Protein AF-A0A7E4VXY0-F1 (afdb_monomer)

Mean predicted aligned error: 13.6 Å

InterPro domains:
  IPR036259 MFS transporter superfamily [G3DSA:1.20.1250.20] (1-172)
  IPR036259 MFS transporter superfamily [SSF103473] (11-176)
  IPR051068 Major Facilitator Superfamily Domain-Containing Protein [PTHR23510] (2-185)

Organism: Panagrellus redivivus (NCBI:txid6233)

Radius of gyration: 27.89 Å; Cα contacts (8 Å, |Δi|>4): 132; chains: 1; bounding box: 57×53×88 Å

pLDDT: mean 74.96, std 16.81, range [32.28, 95.0]

Solvent-accessible surface area (backbone atoms only — not comparable to full-atom values): 12297 Å² total; per-residue (Å²): 110,73,63,57,49,54,48,63,74,64,47,46,78,80,75,46,57,53,68,58,49,33,52,51,23,53,50,51,52,46,50,47,52,61,72,64,46,63,51,90,87,53,89,62,64,53,52,72,48,48,76,79,61,48,81,78,71,54,77,85,63,94,72,80,79,56,41,49,57,85,81,33,92,54,48,83,78,38,33,69,69,63,64,69,60,46,53,55,50,46,51,50,39,65,67,44,32,50,54,50,32,57,53,26,51,54,52,47,50,53,45,50,59,48,95,52,83,56,65,63,61,55,45,52,53,50,51,51,54,53,52,48,65,61,49,47,61,56,55,42,51,56,40,29,68,76,59,22,66,66,50,37,53,50,52,53,46,50,54,53,49,53,49,49,49,54,47,60,72,41,54,81,72,69,59,61,59,79,71,77,77,79,67,94,72,78,88,86,78,91,55,78,64,62,61,52,52,54,56,53,51,56,62,65,75,70,116

Structure (mmCIF, N/CA/C/O backbone):
data_AF-A0A7E4VXY0-F1
#
_entry.id   AF-A0A7E4VXY0-F1
#
loop_
_atom_site.group_PDB
_atom_site.id
_atom_site.type_symbol
_atom_site.label_atom_id
_atom_site.label_alt_id
_atom_site.label_comp_id
_atom_site.label_asym_id
_atom_site.label_entity_id
_atom_site.label_seq_id
_atom_site.pdbx_PDB_ins_code
_atom_site.Cartn_x
_atom_site.Cartn_y
_atom_site.Cartn_z
_atom_site.occupancy
_atom_site.B_iso_or_equiv
_atom_site.auth_seq_id
_atom_site.auth_comp_id
_atom_site.auth_asym_id
_atom_site.auth_atom_id
_atom_site.pdbx_PDB_model_num
ATOM 1 N N . MET A 1 1 ? -11.092 17.030 -0.158 1.00 50.38 1 MET A N 1
ATOM 2 C CA . MET A 1 1 ? -12.318 17.797 0.166 1.00 50.38 1 MET A CA 1
ATOM 3 C C . MET A 1 1 ? -13.570 17.251 -0.529 1.00 50.38 1 MET A C 1
ATOM 5 O O . MET A 1 1 ? -14.497 16.904 0.186 1.00 50.38 1 MET A O 1
ATOM 9 N N . ALA A 1 2 ? -13.608 17.063 -1.858 1.00 54.31 2 ALA A N 1
ATOM 10 C CA . ALA A 1 2 ? -14.794 16.526 -2.559 1.00 54.31 2 ALA A CA 1
ATOM 11 C C . ALA A 1 2 ? -15.234 15.115 -2.099 1.00 54.31 2 ALA A C 1
ATOM 13 O O . ALA A 1 2 ? -16.417 14.866 -1.894 1.00 54.31 2 ALA A O 1
ATOM 14 N N . PHE A 1 3 ? -14.289 14.208 -1.829 1.00 61.06 3 PHE A N 1
ATOM 15 C CA . PHE A 1 3 ? -14.611 12.882 -1.279 1.00 61.06 3 PHE A CA 1
ATOM 16 C C . PHE A 1 3 ? -15.140 12.928 0.156 1.00 61.06 3 PHE A C 1
ATOM 18 O O . PHE A 1 3 ? -15.999 12.135 0.516 1.00 61.06 3 PHE A O 1
ATOM 25 N N . TYR A 1 4 ? -14.678 13.893 0.953 1.00 59.44 4 TYR A N 1
ATOM 26 C CA . TYR A 1 4 ? -15.170 14.115 2.314 1.00 59.44 4 TYR A CA 1
ATOM 27 C C . TYR A 1 4 ? -16.649 14.516 2.294 1.00 59.44 4 TYR A C 1
ATOM 29 O O . TYR A 1 4 ? -17.432 14.047 3.110 1.00 59.44 4 TYR A O 1
ATOM 37 N N . ILE A 1 5 ? -17.037 15.320 1.300 1.00 61.03 5 ILE A N 1
ATOM 38 C CA . ILE A 1 5 ? -18.421 15.716 1.044 1.00 61.03 5 ILE A CA 1
ATOM 39 C C . ILE A 1 5 ? -19.245 14.476 0.667 1.00 61.03 5 ILE A C 1
ATOM 41 O O . ILE A 1 5 ? -20.194 14.158 1.371 1.00 61.03 5 ILE A O 1
ATOM 45 N N . VAL A 1 6 ? -18.850 13.687 -0.337 1.00 62.47 6 VAL A N 1
ATOM 46 C CA . VAL A 1 6 ? -19.588 12.456 -0.706 1.00 62.47 6 VAL A CA 1
ATOM 47 C C . VAL A 1 6 ? -19.717 11.486 0.481 1.00 62.47 6 VAL A C 1
ATOM 49 O O . VAL A 1 6 ? -20.794 10.951 0.730 1.00 62.47 6 VAL A O 1
ATOM 52 N N . TYR A 1 7 ? -18.659 11.318 1.274 1.00 60.62 7 TYR A N 1
ATOM 53 C CA . TYR A 1 7 ? -18.650 10.443 2.450 1.00 60.62 7 TYR A CA 1
ATOM 54 C C . TYR A 1 7 ? -19.603 10.919 3.565 1.00 60.62 7 TYR A C 1
ATOM 56 O O . TYR A 1 7 ? -20.325 10.110 4.153 1.00 60.62 7 TYR A O 1
ATOM 64 N N . VAL A 1 8 ? -19.649 12.232 3.824 1.00 61.75 8 VAL A N 1
ATOM 65 C CA . VAL A 1 8 ? -20.557 12.863 4.801 1.00 61.75 8 VAL A CA 1
ATOM 66 C C . VAL A 1 8 ? -22.011 12.829 4.314 1.00 61.75 8 VAL A C 1
ATOM 68 O O . VAL A 1 8 ? -22.910 12.503 5.091 1.00 61.75 8 VAL A O 1
ATOM 71 N N . PHE A 1 9 ? -22.253 13.097 3.028 1.00 58.34 9 PHE A N 1
ATOM 72 C CA . PHE A 1 9 ? -23.598 13.124 2.445 1.00 58.34 9 PHE A CA 1
ATOM 73 C C . PHE A 1 9 ? -24.236 11.727 2.357 1.00 58.34 9 PHE A C 1
ATOM 75 O O . PHE A 1 9 ? -25.435 11.593 2.600 1.00 58.34 9 PHE A O 1
ATOM 82 N N . PHE A 1 10 ? -23.456 10.672 2.096 1.00 59.00 10 PHE A N 1
ATOM 83 C CA . PHE A 1 10 ? -23.984 9.303 1.994 1.00 59.00 10 PHE A CA 1
ATOM 84 C C . PHE A 1 10 ? -24.237 8.602 3.340 1.00 59.00 10 PHE A C 1
ATOM 86 O O . PHE A 1 10 ? -24.711 7.466 3.340 1.00 59.00 10 PHE A O 1
ATOM 93 N N . LYS A 1 11 ? -23.957 9.234 4.495 1.00 54.53 11 LYS A N 1
ATOM 94 C CA . LYS A 1 11 ? -24.073 8.594 5.827 1.00 54.53 11 LYS A CA 1
ATOM 95 C C . LYS A 1 11 ? -23.432 7.195 5.855 1.00 54.53 11 LYS A C 1
ATOM 97 O O . LYS A 1 11 ? -23.987 6.260 6.437 1.00 54.53 11 LYS A O 1
ATOM 102 N N . LEU A 1 12 ? -22.259 7.039 5.232 1.00 59.03 12 LEU A N 1
ATOM 103 C CA . LEU A 1 12 ? -21.618 5.728 5.064 1.00 59.03 12 LEU A CA 1
ATOM 104 C C . LEU A 1 12 ? -21.279 5.067 6.412 1.00 59.03 12 LEU A C 1
ATOM 106 O O . LEU A 1 12 ? -21.345 3.848 6.552 1.00 59.03 12 LEU A O 1
ATOM 110 N N . GLU A 1 13 ? -21.032 5.882 7.439 1.00 55.53 13 GLU A N 1
ATOM 111 C CA . GLU A 1 13 ? -20.819 5.458 8.826 1.00 55.53 13 GLU A CA 1
ATOM 112 C C . GLU A 1 13 ? -22.039 4.759 9.455 1.00 55.53 13 GLU A C 1
ATOM 114 O O . GLU A 1 13 ? -21.881 3.907 10.330 1.00 55.53 13 GLU A O 1
ATOM 119 N N . ARG A 1 14 ? -23.259 5.067 8.992 1.00 54.34 14 ARG A N 1
ATOM 120 C CA . ARG A 1 14 ? -24.487 4.416 9.475 1.00 54.34 14 ARG A CA 1
ATOM 121 C C . ARG A 1 14 ? -24.712 3.048 8.828 1.00 54.34 14 ARG A C 1
ATOM 123 O O . ARG A 1 14 ? -25.381 2.213 9.429 1.00 54.34 14 ARG A O 1
ATOM 130 N N . PHE A 1 15 ? -24.182 2.826 7.625 1.00 55.28 15 PHE A N 1
ATOM 131 C CA . PHE A 1 15 ? -24.430 1.607 6.847 1.00 55.28 15 PHE A CA 1
ATOM 132 C C . PHE A 1 15 ? -23.276 0.598 6.914 1.00 55.28 15 PHE A C 1
ATOM 134 O O . PHE A 1 15 ? -23.520 -0.606 6.858 1.00 55.28 15 PHE A O 1
ATOM 141 N N . ILE A 1 16 ? -22.026 1.053 7.066 1.00 64.69 16 ILE A N 1
ATOM 142 C CA . ILE A 1 16 ? -20.855 0.171 7.021 1.00 64.69 16 ILE A CA 1
ATOM 143 C C . ILE A 1 16 ? -20.222 0.024 8.407 1.00 64.69 16 ILE A C 1
ATOM 145 O O . ILE A 1 16 ? -19.663 0.956 8.982 1.00 64.69 16 ILE A O 1
ATOM 149 N N . SER A 1 17 ? -20.245 -1.205 8.928 1.00 76.69 17 SER A N 1
ATOM 150 C CA . SER A 1 17 ? -19.472 -1.576 10.117 1.00 76.69 17 SER A CA 1
ATOM 151 C C . SER A 1 17 ? -17.982 -1.328 9.869 1.00 76.69 17 SER A C 1
ATOM 153 O O . SER A 1 17 ? -17.438 -1.834 8.889 1.00 76.69 17 SER A O 1
ATOM 155 N N . SER A 1 18 ? -17.295 -0.630 10.783 1.00 77.44 18 SER A N 1
ATOM 156 C CA . SER A 1 18 ? -15.874 -0.248 10.645 1.00 77.44 18 SER A CA 1
ATOM 157 C C . SER A 1 18 ? -14.949 -1.416 10.252 1.00 77.44 18 SER A C 1
ATOM 159 O O . SER A 1 18 ? -13.953 -1.216 9.567 1.00 77.44 18 SER A O 1
ATOM 161 N N . ARG A 1 19 ? -15.300 -2.656 10.629 1.00 81.75 19 ARG A N 1
ATOM 162 C CA . ARG A 1 19 ? -14.564 -3.871 10.239 1.00 81.75 19 ARG A CA 1
ATOM 163 C C . ARG A 1 19 ? -14.709 -4.239 8.763 1.00 81.75 19 ARG A C 1
ATOM 165 O O . ARG A 1 19 ? -13.720 -4.612 8.144 1.00 81.75 19 ARG A O 1
ATOM 172 N N . ILE A 1 20 ? -15.925 -4.147 8.224 1.00 82.00 20 ILE A N 1
ATOM 173 C CA . ILE A 1 20 ? -16.221 -4.450 6.817 1.00 82.00 20 ILE A CA 1
ATOM 174 C C . ILE A 1 20 ? -15.591 -3.376 5.930 1.00 82.00 20 ILE A C 1
ATOM 176 O O . ILE A 1 20 ? -15.000 -3.707 4.909 1.00 82.00 20 ILE A O 1
ATOM 180 N N . ALA A 1 21 ? -15.632 -2.110 6.365 1.00 85.69 21 ALA A N 1
ATOM 181 C CA . ALA A 1 21 ? -14.950 -1.018 5.674 1.00 85.69 21 ALA A CA 1
ATOM 182 C C . ALA A 1 21 ? -13.440 -1.279 5.539 1.00 85.69 21 ALA A C 1
ATOM 184 O O . ALA A 1 21 ? -12.900 -1.148 4.447 1.00 85.69 21 ALA A O 1
ATOM 185 N N . CYS A 1 22 ? -12.774 -1.719 6.616 1.00 87.94 22 CYS A N 1
ATOM 186 C CA . CYS A 1 22 ? -11.349 -2.056 6.573 1.00 87.94 22 CYS A CA 1
ATOM 187 C C . CYS A 1 22 ? -11.056 -3.209 5.597 1.00 87.94 22 CYS A C 1
ATOM 189 O O . CYS A 1 22 ? -10.148 -3.106 4.774 1.00 87.94 22 CYS A O 1
ATOM 191 N N . MET A 1 23 ? -11.861 -4.280 5.625 1.00 88.88 23 MET A N 1
ATOM 192 C CA . MET A 1 23 ? -11.711 -5.397 4.683 1.00 88.88 23 MET A CA 1
ATOM 193 C C . MET A 1 23 ? -11.900 -4.956 3.229 1.00 88.88 23 MET A C 1
ATOM 195 O O . MET A 1 23 ? -11.123 -5.360 2.369 1.00 88.88 23 MET A O 1
ATOM 199 N N . PHE A 1 24 ? -12.893 -4.105 2.958 1.00 88.94 24 PHE A N 1
ATOM 200 C CA . PHE A 1 24 ? -13.119 -3.555 1.625 1.00 88.94 24 PHE A CA 1
ATOM 201 C C . PHE A 1 24 ? -11.944 -2.678 1.169 1.00 88.94 24 PHE A C 1
ATOM 203 O O . PHE A 1 24 ? -11.479 -2.829 0.041 1.00 88.94 24 PHE A O 1
ATOM 210 N N . SER A 1 25 ? -11.402 -1.822 2.044 1.00 89.81 25 SER A N 1
ATOM 211 C CA . SER A 1 25 ? -10.209 -1.024 1.730 1.00 89.81 25 SER A CA 1
ATOM 212 C C . SER A 1 25 ? -8.991 -1.891 1.412 1.00 89.81 25 SER A C 1
ATOM 214 O O . SER A 1 25 ? -8.309 -1.642 0.420 1.00 89.81 25 SER A O 1
ATOM 216 N N . LEU A 1 26 ? -8.719 -2.917 2.226 1.00 91.38 26 LEU A N 1
ATOM 217 C CA . LEU A 1 26 ? -7.599 -3.839 2.006 1.00 91.38 26 LEU A CA 1
ATOM 218 C C . LEU A 1 26 ? -7.771 -4.632 0.704 1.00 91.38 26 LEU A C 1
ATOM 220 O O . LEU A 1 26 ? -6.825 -4.754 -0.068 1.00 91.38 26 LEU A O 1
ATOM 224 N N . ALA A 1 27 ? -8.983 -5.112 0.414 1.00 91.38 27 ALA A N 1
ATOM 225 C CA . ALA A 1 27 ? -9.282 -5.792 -0.844 1.00 91.38 27 ALA A CA 1
ATOM 226 C C . ALA A 1 27 ? -9.101 -4.863 -2.057 1.00 91.38 27 ALA A C 1
ATOM 228 O O . ALA A 1 27 ? -8.521 -5.272 -3.061 1.00 91.38 27 ALA A O 1
ATOM 229 N N . SER A 1 28 ? -9.532 -3.601 -1.952 1.00 89.75 28 SER A N 1
ATOM 230 C CA . SER A 1 28 ? -9.323 -2.594 -2.998 1.00 89.75 28 SER A CA 1
ATOM 231 C C . SER A 1 28 ? -7.838 -2.308 -3.238 1.00 89.75 28 SER A C 1
ATOM 233 O O . SER A 1 28 ? -7.446 -2.108 -4.386 1.00 89.75 28 SER A O 1
ATOM 235 N N . LEU A 1 29 ? -7.007 -2.307 -2.189 1.00 91.19 29 LEU A N 1
ATOM 236 C CA . LEU A 1 29 ? -5.554 -2.152 -2.317 1.00 91.19 29 LEU A CA 1
ATOM 237 C C . LEU A 1 29 ? -4.919 -3.347 -3.036 1.00 91.19 29 LEU A C 1
ATOM 239 O O . LEU A 1 29 ? -4.081 -3.145 -3.910 1.00 91.19 29 LEU A O 1
ATOM 243 N N . ILE A 1 30 ? -5.337 -4.579 -2.729 1.00 92.19 30 ILE A N 1
ATOM 244 C CA . ILE A 1 30 ? -4.866 -5.775 -3.451 1.00 92.19 30 ILE A CA 1
ATOM 245 C C . ILE A 1 30 ? -5.267 -5.693 -4.925 1.00 92.19 30 ILE A C 1
ATOM 247 O O . ILE A 1 30 ? -4.433 -5.901 -5.803 1.00 92.19 30 ILE A O 1
ATOM 251 N N . LEU A 1 31 ? -6.524 -5.339 -5.204 1.00 91.38 31 LEU A N 1
ATOM 252 C CA . LEU A 1 31 ? -7.022 -5.203 -6.569 1.00 91.38 31 LEU A CA 1
ATOM 253 C C . LEU A 1 31 ? -6.217 -4.166 -7.365 1.00 91.38 31 LEU A C 1
ATOM 255 O O . LEU A 1 31 ? -5.842 -4.436 -8.502 1.00 91.38 31 LEU A O 1
ATOM 259 N N . PHE A 1 32 ? -5.900 -3.017 -6.762 1.00 90.88 32 PHE A N 1
ATOM 260 C CA . PHE A 1 32 ? -5.041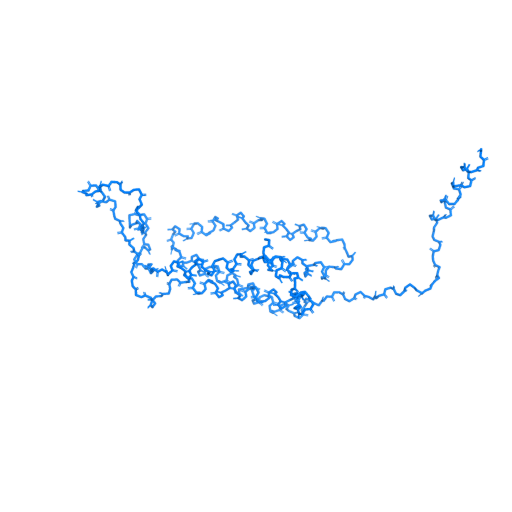 -2.003 -7.378 1.00 90.88 32 PHE A CA 1
ATOM 261 C C . PHE A 1 32 ? -3.675 -2.573 -7.784 1.00 90.88 32 PHE A C 1
ATOM 263 O O . PHE A 1 32 ? -3.254 -2.403 -8.931 1.00 90.88 32 PHE A O 1
ATOM 270 N N . HIS A 1 33 ? -3.000 -3.285 -6.878 1.00 89.88 33 HIS A N 1
ATOM 271 C CA . HIS A 1 33 ? -1.684 -3.862 -7.160 1.00 89.88 33 HIS A CA 1
ATOM 272 C C . HIS A 1 33 ? -1.750 -4.981 -8.205 1.00 89.88 33 HIS A C 1
ATOM 274 O O . HIS A 1 33 ? -0.851 -5.082 -9.031 1.00 89.88 33 HIS A O 1
ATOM 280 N N . LEU A 1 34 ? -2.825 -5.777 -8.232 1.00 89.06 34 LEU A N 1
ATOM 281 C CA . LEU A 1 34 ? -3.029 -6.814 -9.249 1.00 89.06 34 LEU A CA 1
ATOM 282 C C . LEU A 1 34 ? -3.335 -6.231 -10.634 1.00 89.06 34 LEU A C 1
ATOM 284 O O . LEU A 1 34 ? -2.852 -6.758 -11.631 1.00 89.06 34 LEU A O 1
ATOM 288 N N . ILE A 1 35 ? -4.115 -5.150 -10.716 1.00 86.81 35 ILE A N 1
ATOM 289 C CA . ILE A 1 35 ? -4.424 -4.482 -11.992 1.00 86.81 35 ILE A CA 1
ATOM 290 C C . ILE A 1 35 ? -3.187 -3.768 -12.546 1.00 86.81 35 ILE A C 1
ATOM 292 O O . ILE A 1 35 ? -2.951 -3.788 -13.751 1.00 86.81 35 ILE A O 1
ATOM 296 N N . THR A 1 36 ? -2.403 -3.134 -11.673 1.00 86.38 36 THR A N 1
ATOM 297 C CA . THR A 1 36 ? -1.166 -2.437 -12.060 1.00 86.38 36 THR A CA 1
ATOM 298 C C . THR A 1 36 ? 0.025 -3.376 -12.234 1.00 86.38 36 THR A C 1
ATOM 300 O O . THR A 1 36 ? 1.072 -2.941 -12.711 1.00 86.38 36 THR A O 1
ATOM 303 N N . TYR A 1 37 ? -0.127 -4.658 -11.889 1.00 85.12 37 TYR A N 1
ATOM 304 C CA . TYR A 1 37 ? 0.916 -5.651 -12.080 1.00 85.12 37 TYR A CA 1
ATOM 305 C C . TYR A 1 37 ? 1.244 -5.807 -13.566 1.00 85.12 37 TYR A C 1
ATOM 307 O O . TYR A 1 37 ? 0.369 -5.944 -14.423 1.00 85.12 37 TYR A O 1
ATOM 315 N N . SER A 1 38 ? 2.538 -5.812 -13.869 1.00 81.88 38 SER A N 1
ATOM 316 C CA . SER A 1 38 ? 3.060 -5.941 -15.226 1.00 81.88 38 SER A CA 1
ATOM 317 C C . SER A 1 38 ? 3.047 -7.419 -15.648 1.00 81.88 38 SER A C 1
ATOM 319 O O . SER A 1 38 ? 4.079 -8.102 -15.664 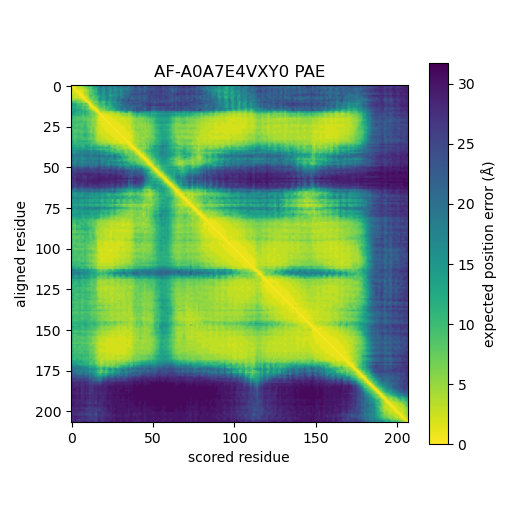1.00 81.88 38 SER A O 1
ATOM 321 N N . TRP A 1 39 ? 1.835 -7.933 -15.894 1.00 80.50 39 TRP A N 1
ATOM 322 C CA . TRP A 1 39 ? 1.582 -9.342 -16.177 1.00 80.50 39 TRP A CA 1
ATOM 323 C C . TRP A 1 39 ? 2.325 -9.830 -17.429 1.00 80.50 39 TRP A C 1
ATOM 325 O O . TRP A 1 39 ? 2.386 -9.119 -18.434 1.00 80.50 39 TRP A O 1
ATOM 335 N N . PRO A 1 40 ? 2.819 -11.082 -17.426 1.00 75.12 40 PRO A N 1
ATOM 336 C CA . PRO A 1 40 ? 3.606 -11.626 -18.532 1.00 75.12 40 PRO A CA 1
ATOM 337 C C . PRO A 1 40 ? 2.805 -11.803 -19.833 1.00 75.12 40 PRO A C 1
ATOM 339 O O . PRO A 1 40 ? 3.409 -11.923 -20.894 1.00 75.12 40 PRO A O 1
ATOM 342 N N . PHE A 1 41 ? 1.468 -11.803 -19.767 1.00 76.25 41 PHE A N 1
ATOM 343 C CA . PHE A 1 41 ? 0.588 -11.973 -20.928 1.00 76.25 41 PHE A CA 1
ATOM 344 C C . PHE A 1 41 ? 0.364 -10.687 -21.744 1.00 76.25 41 PHE A C 1
ATOM 346 O O . PHE A 1 41 ? -0.246 -10.755 -22.810 1.00 76.25 41 PHE A O 1
ATOM 353 N N . ILE A 1 42 ? 0.808 -9.518 -21.263 1.00 77.25 42 ILE A N 1
ATOM 354 C CA . ILE A 1 42 ? 0.640 -8.248 -21.983 1.00 77.25 42 ILE A CA 1
ATOM 355 C C . ILE A 1 42 ? 1.711 -8.162 -23.086 1.00 77.25 42 ILE A C 1
ATOM 357 O O . ILE A 1 42 ? 2.898 -8.248 -22.768 1.00 77.25 42 ILE A O 1
ATOM 361 N N . PRO A 1 43 ? 1.340 -7.999 -24.370 1.00 69.44 43 PRO A N 1
ATOM 362 C CA . PRO A 1 43 ? 2.308 -7.883 -25.455 1.00 69.44 43 PRO A CA 1
ATOM 363 C C . PRO A 1 43 ? 3.000 -6.511 -25.439 1.00 69.44 43 PRO A C 1
ATOM 365 O O . PRO A 1 43 ? 2.358 -5.483 -25.234 1.00 69.44 43 PRO A O 1
ATOM 368 N N . GLY A 1 44 ? 4.309 -6.498 -25.698 1.00 68.19 44 GLY A N 1
ATOM 369 C CA . GLY A 1 44 ? 5.137 -5.286 -25.758 1.00 68.19 44 GLY A CA 1
ATOM 370 C C . GLY A 1 44 ? 6.271 -5.299 -24.735 1.00 68.19 44 GLY A C 1
ATOM 371 O O . GLY A 1 44 ? 6.188 -5.993 -23.729 1.00 68.19 44 GLY A O 1
ATOM 372 N N . HIS A 1 45 ? 7.346 -4.563 -24.988 1.00 69.19 45 HIS A N 1
ATOM 373 C CA . HIS A 1 45 ? 8.443 -4.370 -24.033 1.00 69.19 45 HIS A CA 1
ATOM 374 C C . HIS A 1 45 ? 8.600 -2.877 -23.766 1.00 69.19 45 HIS A C 1
ATOM 376 O O . HIS A 1 45 ? 8.173 -2.049 -24.576 1.00 69.19 45 HIS A O 1
ATOM 382 N N . VAL A 1 46 ? 9.155 -2.535 -22.608 1.00 74.38 46 VAL A N 1
ATOM 383 C CA . VAL A 1 46 ? 9.508 -1.144 -22.304 1.00 74.38 46 VAL A CA 1
ATOM 384 C C . VAL A 1 46 ? 10.614 -0.682 -23.260 1.00 74.38 46 VAL A C 1
ATOM 386 O O . VAL A 1 46 ? 11.445 -1.484 -23.677 1.00 74.38 46 VAL A O 1
ATOM 389 N N . ALA A 1 47 ? 10.610 0.600 -23.638 1.00 70.00 47 ALA A N 1
ATOM 390 C CA . ALA A 1 47 ? 11.671 1.173 -24.460 1.00 70.00 47 ALA A CA 1
ATOM 391 C C . ALA A 1 47 ? 13.012 1.066 -23.715 1.00 70.00 47 ALA A C 1
ATOM 393 O O . ALA A 1 47 ? 13.126 1.519 -22.576 1.00 70.00 47 ALA A O 1
ATOM 394 N N . MET A 1 48 ? 14.010 0.447 -24.339 1.00 71.38 48 MET A N 1
ATOM 395 C CA . MET A 1 48 ? 15.341 0.253 -23.765 1.00 71.38 48 MET A CA 1
ATOM 396 C C . MET A 1 48 ? 16.334 1.172 -24.456 1.00 71.38 48 MET A C 1
ATOM 398 O O . MET A 1 48 ? 16.260 1.352 -25.671 1.00 71.38 48 MET A O 1
ATOM 402 N N . HIS A 1 49 ? 17.249 1.745 -23.683 1.00 69.19 49 HIS A N 1
ATOM 403 C CA . HIS A 1 49 ? 18.316 2.593 -24.205 1.00 69.19 49 HIS A CA 1
ATOM 404 C C . HIS A 1 49 ? 19.647 2.094 -23.642 1.00 69.19 49 HIS A C 1
ATOM 406 O O . HIS A 1 49 ? 19.714 1.696 -22.480 1.00 69.19 49 HIS A O 1
ATOM 412 N N . ASN A 1 50 ? 20.685 2.108 -24.478 1.00 65.31 50 ASN A N 1
ATOM 413 C CA . ASN A 1 50 ? 22.050 1.774 -24.083 1.00 65.31 50 ASN A CA 1
ATOM 414 C C . ASN A 1 50 ? 22.917 3.038 -24.171 1.00 65.31 50 ASN A C 1
ATOM 416 O O . ASN A 1 50 ? 22.836 3.771 -25.168 1.00 65.31 50 ASN A O 1
ATOM 420 N N . SER A 1 51 ? 23.762 3.274 -23.169 1.00 60.12 51 SER A N 1
ATOM 421 C CA . SER A 1 51 ? 24.649 4.443 -23.076 1.00 60.12 51 SER A CA 1
ATOM 422 C C . SER A 1 51 ? 25.538 4.593 -24.315 1.00 60.12 51 SER A C 1
ATOM 424 O O . SER A 1 51 ? 25.785 5.703 -24.775 1.00 60.12 51 SER A O 1
ATOM 426 N N . THR A 1 52 ? 25.923 3.480 -24.944 1.00 56.44 52 THR A N 1
ATOM 427 C CA . THR A 1 52 ? 26.778 3.448 -26.145 1.00 56.44 52 THR A CA 1
ATOM 428 C C . THR A 1 52 ? 26.082 3.993 -27.405 1.00 56.44 52 THR A C 1
ATOM 430 O O . THR A 1 52 ? 26.738 4.463 -28.334 1.00 56.44 52 THR A O 1
ATOM 433 N N . THR A 1 53 ? 24.746 3.949 -27.457 1.00 52.28 53 THR A N 1
ATOM 434 C CA . THR A 1 53 ? 23.949 4.476 -28.587 1.00 52.28 53 THR A CA 1
ATOM 435 C C . THR A 1 53 ? 23.571 5.950 -28.431 1.00 52.28 53 THR A C 1
ATOM 437 O O . THR A 1 53 ? 23.191 6.591 -29.412 1.00 52.28 53 THR A O 1
ATOM 440 N N . LEU A 1 54 ? 23.720 6.503 -27.223 1.00 53.69 54 LEU A N 1
ATOM 441 C CA . LEU A 1 54 ? 23.496 7.921 -26.949 1.00 53.69 54 LEU A CA 1
ATOM 442 C C . LEU A 1 54 ? 24.617 8.785 -27.557 1.00 53.69 54 LEU A C 1
ATOM 444 O O . LEU A 1 54 ? 24.348 9.855 -28.094 1.00 53.69 54 LEU A O 1
ATOM 448 N N . ASP A 1 55 ? 25.853 8.281 -27.583 1.00 51.59 55 ASP A N 1
ATOM 449 C CA . ASP A 1 55 ? 27.022 9.042 -28.048 1.00 51.59 55 ASP A CA 1
ATOM 450 C C . ASP A 1 55 ? 27.116 9.207 -29.575 1.00 51.59 55 ASP A C 1
ATOM 452 O O . ASP A 1 55 ? 27.844 10.074 -30.057 1.00 51.59 55 ASP A O 1
ATOM 456 N N . THR A 1 56 ? 26.391 8.409 -30.368 1.00 53.06 56 THR A N 1
ATOM 457 C CA . THR A 1 56 ? 26.517 8.439 -31.840 1.00 53.06 56 THR A CA 1
ATOM 458 C C . THR A 1 56 ? 25.396 9.177 -32.568 1.00 53.06 56 THR A C 1
ATOM 460 O O . THR A 1 56 ? 25.600 9.531 -33.724 1.00 53.06 56 THR A O 1
ATOM 463 N N . ASN A 1 57 ? 24.246 9.446 -31.933 1.00 56.59 57 ASN A N 1
ATOM 464 C CA . ASN A 1 57 ? 23.094 10.091 -32.589 1.00 56.59 57 ASN A CA 1
ATOM 465 C C . ASN A 1 57 ? 22.172 10.907 -31.649 1.00 56.59 57 ASN A C 1
ATOM 467 O O . ASN A 1 57 ? 21.039 11.203 -32.029 1.00 56.59 57 ASN A O 1
ATOM 471 N N . ALA A 1 58 ? 22.589 11.289 -30.436 1.00 51.81 58 ALA A N 1
ATOM 472 C CA . ALA A 1 58 ? 21.718 12.073 -29.558 1.00 51.81 58 ALA A CA 1
ATOM 473 C C . ALA A 1 58 ? 21.868 13.586 -29.788 1.00 51.81 58 ALA A C 1
ATOM 475 O O . ALA A 1 58 ? 22.725 14.256 -29.213 1.00 51.81 58 ALA A O 1
ATOM 476 N N . THR A 1 59 ? 20.916 14.169 -30.520 1.00 45.09 59 THR A N 1
ATOM 477 C CA . THR A 1 59 ? 20.265 15.364 -29.969 1.00 45.09 59 THR A CA 1
ATOM 478 C C . THR A 1 59 ? 19.831 14.992 -28.556 1.00 45.09 59 THR A C 1
ATOM 480 O O . THR A 1 59 ? 19.017 14.082 -28.398 1.00 45.09 59 THR A O 1
ATOM 483 N N . VAL A 1 60 ? 20.437 15.618 -27.551 1.00 51.59 60 VAL A N 1
ATOM 484 C CA . VAL A 1 60 ? 20.088 15.467 -26.136 1.00 51.59 60 VAL A CA 1
ATOM 485 C C . VAL A 1 60 ? 18.628 15.890 -25.971 1.00 51.59 60 VAL A C 1
ATOM 487 O O . VAL A 1 60 ? 18.328 17.055 -25.739 1.00 51.59 60 VAL A O 1
ATOM 490 N N . ASN A 1 61 ? 17.704 14.956 -26.175 1.00 48.62 61 ASN A N 1
ATOM 491 C CA . ASN A 1 61 ? 16.335 15.106 -25.728 1.00 48.62 61 ASN A CA 1
ATOM 492 C C . ASN A 1 61 ? 16.370 14.714 -24.250 1.00 48.62 61 ASN A C 1
ATOM 494 O O . ASN A 1 61 ? 16.696 13.575 -23.924 1.00 48.62 61 ASN A O 1
ATOM 498 N N . GLU A 1 62 ? 16.085 15.665 -23.363 1.00 52.47 62 GLU A N 1
ATOM 499 C CA . GLU A 1 62 ? 16.069 15.503 -21.898 1.00 52.47 62 GLU A CA 1
ATOM 500 C C . GLU A 1 62 ? 15.097 14.413 -21.388 1.00 52.47 62 GLU A C 1
ATOM 502 O O . GLU A 1 62 ? 15.095 14.104 -20.201 1.00 52.47 62 GLU A O 1
ATOM 507 N N . ASP A 1 63 ? 14.338 13.764 -22.275 1.00 49.38 63 ASP A N 1
ATOM 508 C CA . ASP A 1 63 ? 13.303 12.783 -21.959 1.00 49.38 63 ASP A CA 1
ATOM 509 C C . ASP A 1 63 ? 13.637 11.386 -22.514 1.00 49.38 63 ASP A C 1
ATOM 511 O O . ASP A 1 63 ? 12.885 10.813 -23.308 1.00 49.38 63 ASP A O 1
ATOM 515 N N . ASN A 1 64 ? 14.760 10.792 -22.099 1.00 56.97 64 ASN A N 1
ATOM 516 C CA . ASN A 1 64 ? 15.012 9.365 -22.341 1.00 56.97 64 ASN A CA 1
ATOM 517 C C . ASN A 1 64 ? 14.060 8.519 -21.472 1.00 56.97 64 ASN A C 1
ATOM 519 O O . ASN A 1 64 ? 14.417 8.035 -20.396 1.00 56.97 64 ASN A O 1
ATOM 523 N N . VAL A 1 65 ? 12.811 8.368 -21.919 1.00 62.31 65 VAL A N 1
ATOM 524 C CA . VAL A 1 65 ? 11.788 7.558 -21.249 1.00 62.31 65 VAL A CA 1
ATOM 525 C C . VAL A 1 65 ? 12.049 6.083 -21.567 1.00 62.31 65 VAL A C 1
ATOM 527 O O . VAL A 1 65 ? 11.721 5.602 -22.651 1.00 62.31 65 VAL A O 1
ATOM 530 N N . GLY A 1 66 ? 12.652 5.347 -20.632 1.00 68.56 66 GLY A N 1
ATOM 531 C CA . GLY A 1 66 ? 12.976 3.938 -20.846 1.00 68.56 66 GLY A CA 1
ATOM 532 C C . GLY A 1 66 ? 13.804 3.291 -19.738 1.00 68.56 66 GLY A C 1
ATOM 533 O O . GLY A 1 66 ? 14.151 3.933 -18.749 1.00 68.56 66 GLY A O 1
ATOM 534 N N . CYS A 1 67 ? 14.092 2.000 -19.903 1.00 77.00 67 CYS A N 1
ATOM 535 C CA . CYS A 1 67 ? 14.984 1.244 -19.025 1.00 77.00 67 CYS A CA 1
ATOM 536 C C . CYS A 1 67 ? 16.421 1.315 -19.563 1.00 77.00 67 CYS A C 1
ATOM 538 O O . CYS A 1 67 ? 16.650 1.056 -20.745 1.00 77.00 67 CYS A O 1
ATOM 540 N N . ASP A 1 68 ? 17.362 1.694 -18.702 1.00 78.19 68 ASP A N 1
ATOM 541 C CA . ASP A 1 68 ? 18.793 1.719 -19.005 1.00 78.19 68 ASP A CA 1
ATOM 542 C C . ASP A 1 68 ? 19.377 0.318 -18.795 1.00 78.19 68 ASP A C 1
ATOM 544 O O . ASP A 1 68 ? 19.461 -0.164 -17.659 1.00 78.19 68 ASP A O 1
ATOM 548 N N . THR A 1 69 ? 19.759 -0.330 -19.895 1.00 77.56 69 THR A N 1
ATOM 549 C CA . THR A 1 69 ? 20.283 -1.702 -19.881 1.00 77.56 69 THR A CA 1
ATOM 550 C C . THR A 1 69 ? 21.673 -1.804 -19.263 1.00 77.56 69 THR A C 1
ATOM 552 O O . THR A 1 69 ? 22.058 -2.890 -18.849 1.00 77.56 69 THR A O 1
ATOM 555 N N . ASP A 1 70 ? 22.431 -0.704 -19.185 1.00 75.25 70 ASP A N 1
ATOM 556 C CA . ASP A 1 70 ? 23.770 -0.719 -18.579 1.00 75.25 70 ASP A CA 1
ATOM 557 C C . ASP A 1 70 ? 23.700 -0.622 -17.047 1.00 75.25 70 ASP A C 1
ATOM 559 O O . ASP A 1 70 ? 24.657 -0.949 -16.342 1.00 75.25 70 ASP A O 1
ATOM 563 N N . LYS A 1 71 ? 22.555 -0.170 -16.521 1.00 75.31 71 LYS A N 1
ATOM 564 C CA . LYS A 1 71 ? 22.323 0.028 -15.088 1.00 75.31 71 LYS A CA 1
ATOM 565 C C . LYS A 1 71 ? 21.466 -1.063 -14.447 1.00 75.31 71 LYS A C 1
ATOM 567 O O . LYS A 1 71 ? 21.585 -1.273 -13.238 1.00 75.31 71 LYS A O 1
ATOM 572 N N . PHE A 1 72 ? 20.584 -1.715 -15.206 1.00 79.94 72 PHE A N 1
ATOM 573 C CA . PHE A 1 72 ? 19.608 -2.661 -14.667 1.00 79.94 72 PHE A CA 1
ATOM 574 C C . PHE A 1 72 ? 19.474 -3.928 -15.523 1.00 79.94 72 PHE A C 1
ATOM 576 O O . PHE A 1 72 ? 19.057 -3.873 -16.676 1.00 79.94 72 PHE A O 1
ATOM 583 N N . ASP A 1 73 ? 19.700 -5.088 -14.904 1.00 79.56 73 ASP A N 1
ATOM 584 C CA . ASP A 1 73 ? 19.659 -6.395 -15.584 1.00 79.56 73 ASP A CA 1
ATOM 585 C C . ASP A 1 73 ? 18.231 -6.918 -15.844 1.00 79.56 73 ASP A C 1
ATOM 587 O O . ASP A 1 73 ? 18.028 -7.882 -16.575 1.00 79.56 73 ASP A O 1
ATOM 591 N N . TRP A 1 74 ? 17.213 -6.307 -15.233 1.00 81.00 74 TRP A N 1
ATOM 592 C CA . TRP A 1 74 ? 15.816 -6.764 -15.286 1.00 81.00 74 TRP A CA 1
ATOM 593 C C . TRP A 1 74 ? 14.973 -6.071 -16.372 1.00 81.00 74 TRP A C 1
ATOM 595 O O . TRP A 1 74 ? 13.756 -6.276 -16.429 1.00 81.00 74 TRP A O 1
ATOM 605 N N . CYS A 1 75 ? 15.585 -5.236 -17.222 1.00 77.25 75 CYS A N 1
ATOM 606 C CA . CYS A 1 75 ? 14.881 -4.459 -18.247 1.00 77.25 75 CYS A CA 1
ATOM 607 C C . CYS A 1 75 ? 14.099 -5.336 -19.243 1.00 77.25 75 CYS A C 1
ATOM 609 O O . CYS A 1 75 ? 12.966 -4.990 -19.588 1.00 77.25 75 CYS A O 1
ATOM 611 N N . ASP A 1 76 ? 14.659 -6.480 -19.649 1.00 72.56 76 ASP A N 1
ATOM 612 C CA . ASP A 1 76 ? 14.076 -7.390 -20.652 1.00 72.56 76 ASP A CA 1
ATOM 613 C C . ASP A 1 76 ? 12.748 -8.002 -20.222 1.00 72.56 76 ASP A C 1
ATOM 615 O O . ASP A 1 76 ? 11.838 -8.223 -21.026 1.00 72.56 76 ASP A O 1
ATOM 619 N N . ASP A 1 77 ? 12.605 -8.223 -18.923 1.00 74.06 77 ASP A N 1
ATOM 620 C CA . ASP A 1 77 ? 11.414 -8.832 -18.371 1.00 74.06 77 ASP A CA 1
ATOM 621 C C . ASP A 1 77 ? 10.248 -7.843 -18.297 1.00 74.06 77 ASP A C 1
ATOM 623 O O . ASP A 1 77 ? 9.099 -8.270 -18.175 1.00 74.06 77 ASP A O 1
ATOM 627 N N . LEU A 1 78 ? 10.473 -6.530 -18.384 1.00 79.56 78 LEU A N 1
ATOM 628 C CA . LEU A 1 78 ? 9.442 -5.546 -18.071 1.00 79.56 78 LEU A CA 1
ATOM 629 C C . LEU A 1 78 ? 8.458 -5.302 -19.230 1.00 79.56 78 LEU A C 1
ATOM 631 O O . LEU A 1 78 ? 8.825 -4.912 -20.341 1.00 79.56 78 LEU A O 1
ATOM 635 N N . ARG A 1 79 ? 7.159 -5.466 -18.940 1.00 79.44 79 ARG A N 1
ATOM 636 C CA . ARG A 1 79 ? 6.064 -5.162 -19.873 1.00 79.44 79 ARG A CA 1
ATOM 637 C C . ARG A 1 79 ? 5.515 -3.748 -19.629 1.00 79.44 79 ARG A C 1
ATOM 639 O O . ARG A 1 79 ? 5.428 -3.316 -18.473 1.00 79.44 79 ARG A O 1
ATOM 646 N N . PRO A 1 80 ? 5.096 -3.029 -20.681 1.00 76.31 80 PRO A N 1
ATOM 647 C CA . PRO A 1 80 ? 4.480 -1.720 -20.531 1.00 76.31 80 PRO A CA 1
ATOM 648 C C . PRO A 1 80 ? 3.075 -1.844 -19.920 1.00 76.31 80 PRO A C 1
ATOM 650 O O . PRO A 1 80 ? 2.290 -2.715 -20.294 1.00 76.31 80 PRO A O 1
ATOM 653 N N . VAL A 1 81 ? 2.748 -0.952 -18.984 1.00 81.31 81 VAL A N 1
ATOM 654 C CA . VAL A 1 81 ? 1.417 -0.847 -18.360 1.00 81.31 81 VAL A CA 1
ATOM 655 C C . VAL A 1 81 ? 0.690 0.365 -18.942 1.00 81.31 81 VAL A C 1
ATOM 657 O O . VAL A 1 81 ? 1.301 1.400 -19.200 1.00 81.31 81 VAL A O 1
ATOM 660 N N . ASN A 1 82 ? -0.627 0.259 -19.151 1.00 84.38 82 ASN A N 1
ATOM 661 C CA . ASN A 1 82 ? -1.425 1.376 -19.655 1.00 84.38 82 ASN A CA 1
ATOM 662 C C . ASN A 1 82 ? -1.440 2.534 -18.641 1.00 84.38 82 ASN A C 1
ATOM 664 O O . ASN A 1 82 ? -1.994 2.420 -17.545 1.00 84.38 82 ASN A O 1
ATOM 668 N N . VAL A 1 83 ? -0.869 3.665 -19.051 1.00 84.69 83 VAL A N 1
ATOM 669 C CA . VAL A 1 83 ? -0.700 4.874 -18.238 1.00 84.69 83 VAL A CA 1
ATOM 670 C C . VAL A 1 83 ? -2.040 5.422 -17.724 1.00 84.69 83 VAL A C 1
ATOM 672 O O . VAL A 1 83 ? -2.155 5.783 -16.552 1.00 84.69 83 VAL A O 1
ATOM 675 N N . TYR A 1 84 ? -3.089 5.424 -18.554 1.00 87.00 84 TYR A N 1
ATOM 676 C CA . TYR A 1 84 ? -4.416 5.917 -18.160 1.00 87.00 84 TYR A CA 1
ATOM 677 C C . TYR A 1 84 ? -5.069 5.030 -17.098 1.00 87.00 84 TYR A C 1
ATOM 679 O O . TYR A 1 84 ? -5.678 5.535 -16.150 1.00 87.00 84 TYR A O 1
ATOM 687 N N . LEU A 1 85 ? -4.919 3.709 -17.234 1.00 87.00 85 LEU A N 1
ATOM 688 C CA . LEU A 1 85 ? -5.420 2.750 -16.250 1.00 87.00 85 LEU A CA 1
ATOM 689 C C . LEU A 1 85 ? -4.687 2.916 -14.915 1.00 87.00 85 LEU A C 1
ATOM 691 O O . LEU A 1 85 ? -5.335 2.989 -13.870 1.00 87.00 85 LEU A O 1
ATOM 695 N N . TYR A 1 86 ? -3.358 3.042 -14.961 1.00 87.56 86 TYR A N 1
ATOM 696 C CA . TYR A 1 86 ? -2.530 3.253 -13.777 1.00 87.56 86 TYR A CA 1
ATOM 697 C C . TYR A 1 86 ? -2.953 4.510 -13.007 1.00 87.56 86 TYR A C 1
ATOM 699 O O . TYR A 1 86 ? -3.289 4.419 -11.825 1.00 87.56 86 TYR A O 1
ATOM 707 N N . TYR A 1 87 ? -3.030 5.669 -13.671 1.00 89.25 87 TYR A N 1
ATOM 708 C CA . TYR A 1 87 ? -3.401 6.919 -13.002 1.00 89.25 87 TYR A CA 1
ATOM 709 C C . TYR A 1 87 ? -4.836 6.916 -12.475 1.00 89.25 87 TYR A C 1
ATOM 711 O O . TYR A 1 87 ? -5.073 7.366 -11.352 1.00 89.25 87 TYR A O 1
ATOM 719 N N . THR A 1 88 ? -5.790 6.371 -13.235 1.00 88.38 88 THR A N 1
ATOM 720 C CA . THR A 1 88 ? -7.193 6.301 -12.796 1.00 88.38 88 THR A CA 1
ATOM 721 C C . THR A 1 88 ? -7.318 5.471 -11.518 1.00 88.38 88 THR A C 1
ATOM 723 O O . THR A 1 88 ? -7.925 5.909 -10.538 1.00 88.38 88 THR A O 1
ATOM 726 N N . MET A 1 89 ? -6.691 4.294 -11.489 1.00 87.94 89 MET A N 1
ATOM 727 C CA . MET A 1 89 ? -6.736 3.407 -10.328 1.00 87.94 89 MET A CA 1
ATOM 728 C C . MET A 1 89 ? -5.936 3.969 -9.144 1.00 87.94 89 MET A C 1
ATOM 730 O O . MET A 1 89 ? -6.339 3.796 -7.990 1.00 87.94 89 MET A O 1
ATOM 734 N N . TYR A 1 90 ? -4.852 4.700 -9.411 1.00 89.00 90 TYR A N 1
ATOM 735 C CA . TYR A 1 90 ? -4.055 5.368 -8.384 1.00 89.00 90 TYR A CA 1
ATOM 736 C C . TYR A 1 90 ? -4.859 6.462 -7.670 1.00 89.00 90 TYR A C 1
ATOM 738 O O . TYR A 1 90 ? -4.891 6.496 -6.438 1.00 89.00 90 TYR A O 1
ATOM 746 N N . ILE A 1 91 ? -5.588 7.298 -8.421 1.00 89.44 91 ILE A N 1
ATOM 747 C CA . ILE A 1 91 ? -6.460 8.345 -7.860 1.00 89.44 91 ILE A CA 1
ATOM 748 C C . ILE A 1 91 ? -7.549 7.735 -6.972 1.00 89.44 91 ILE A C 1
ATOM 750 O O . ILE A 1 91 ? -7.799 8.236 -5.878 1.00 89.44 91 ILE A O 1
ATOM 754 N N . ILE A 1 92 ? -8.178 6.640 -7.407 1.00 86.06 92 ILE A N 1
ATOM 755 C CA . ILE A 1 92 ? -9.212 5.949 -6.622 1.00 86.06 92 ILE A CA 1
ATOM 756 C C . ILE A 1 92 ? -8.614 5.383 -5.327 1.00 86.06 92 ILE A C 1
ATOM 758 O O . ILE A 1 92 ? -9.174 5.549 -4.241 1.00 86.06 92 ILE A O 1
ATOM 762 N N . THR A 1 93 ? -7.450 4.747 -5.422 1.00 88.25 93 THR A N 1
ATOM 763 C CA . THR A 1 93 ? -6.824 4.053 -4.292 1.00 88.25 93 THR A CA 1
ATOM 764 C C . THR A 1 93 ? -6.303 5.032 -3.240 1.00 88.25 93 THR A C 1
ATOM 766 O O . THR A 1 93 ? -6.642 4.912 -2.060 1.00 88.25 93 THR A O 1
ATOM 769 N N . ILE A 1 94 ? -5.541 6.044 -3.657 1.00 88.50 94 ILE A N 1
ATOM 770 C CA . ILE A 1 94 ? -5.008 7.078 -2.759 1.00 88.50 94 ILE A CA 1
ATOM 771 C C . ILE A 1 94 ? -6.106 8.041 -2.294 1.00 88.50 94 ILE A C 1
ATOM 773 O O . ILE A 1 94 ? -6.064 8.521 -1.163 1.00 88.50 94 ILE A O 1
ATOM 777 N N . GLY A 1 95 ? -7.104 8.316 -3.135 1.00 85.06 95 GLY A N 1
ATOM 778 C CA . GLY A 1 95 ? -8.184 9.250 -2.820 1.00 85.06 95 GLY A CA 1
ATOM 779 C C . GLY A 1 95 ? -9.268 8.674 -1.910 1.00 85.06 95 GLY A C 1
ATOM 780 O O . GLY A 1 95 ? -9.858 9.423 -1.131 1.00 85.06 95 GLY A O 1
ATOM 781 N N . ILE A 1 96 ? -9.534 7.366 -1.990 1.00 82.88 96 ILE A N 1
ATOM 782 C CA . ILE A 1 96 ? -10.672 6.731 -1.306 1.00 82.88 96 ILE A CA 1
ATOM 783 C C . ILE A 1 96 ? -10.208 5.611 -0.376 1.00 82.88 96 ILE A C 1
ATOM 785 O O . ILE A 1 96 ? -10.450 5.677 0.831 1.00 82.88 96 ILE A O 1
ATOM 789 N N . ALA A 1 97 ? -9.536 4.590 -0.911 1.00 86.62 97 ALA A N 1
ATOM 790 C CA . ALA A 1 97 ? -9.231 3.376 -0.153 1.00 86.62 97 ALA A CA 1
ATOM 791 C C . ALA A 1 97 ? -8.263 3.646 1.012 1.00 86.62 97 ALA A C 1
ATOM 793 O O . ALA A 1 97 ? -8.512 3.200 2.136 1.00 86.62 97 ALA A O 1
ATOM 794 N N . TYR A 1 98 ? -7.200 4.419 0.772 1.00 87.88 98 TYR A N 1
ATOM 795 C CA . TYR A 1 98 ? -6.172 4.700 1.776 1.00 87.88 98 TYR A CA 1
ATOM 796 C C . TYR A 1 98 ? -6.666 5.594 2.936 1.00 87.88 98 TYR A C 1
ATOM 798 O O . TYR A 1 98 ? -6.462 5.224 4.097 1.00 87.88 98 TYR A O 1
ATOM 806 N N . PRO A 1 99 ? -7.377 6.719 2.705 1.00 88.62 99 PRO A N 1
ATOM 807 C CA . PRO A 1 99 ? -7.976 7.499 3.789 1.00 88.62 99 PRO A CA 1
ATOM 808 C C . PRO A 1 99 ? -9.022 6.699 4.568 1.00 88.62 99 PRO A C 1
ATOM 810 O O . PRO A 1 99 ? -9.036 6.737 5.799 1.00 88.62 99 PRO A O 1
ATOM 813 N N . MET A 1 100 ? -9.856 5.921 3.869 1.00 84.94 100 MET A N 1
ATOM 814 C CA . MET A 1 100 ? -10.860 5.069 4.505 1.00 84.94 100 MET A CA 1
ATOM 815 C C . MET A 1 100 ? -10.214 4.009 5.402 1.00 84.94 100 MET A C 1
ATOM 817 O O . MET A 1 100 ? -10.666 3.809 6.530 1.00 84.94 100 MET A O 1
ATOM 821 N N . LEU A 1 101 ? -9.129 3.368 4.954 1.00 89.88 101 LEU A N 1
ATOM 822 C CA . LEU A 1 101 ? -8.366 2.422 5.773 1.00 89.88 101 LEU A CA 1
ATOM 823 C C . LEU A 1 101 ? -7.840 3.088 7.053 1.00 89.88 101 LEU A C 1
ATOM 825 O O . LEU A 1 101 ? -8.092 2.599 8.152 1.00 89.88 101 LEU A O 1
ATOM 829 N N . ASN A 1 102 ? -7.176 4.239 6.927 1.00 89.69 102 ASN A N 1
ATOM 830 C CA . ASN A 1 102 ? -6.595 4.946 8.071 1.00 89.69 102 ASN A CA 1
ATOM 831 C C . ASN A 1 102 ? -7.651 5.362 9.110 1.00 89.69 102 ASN A C 1
ATOM 833 O O . ASN A 1 102 ? -7.480 5.112 10.305 1.00 89.69 102 ASN A O 1
ATOM 837 N N . ILE A 1 103 ? -8.766 5.950 8.663 1.00 86.69 103 ILE A N 1
ATOM 838 C CA . ILE A 1 103 ? -9.849 6.397 9.553 1.00 86.69 103 ILE A CA 1
ATOM 839 C C . ILE A 1 103 ? -10.513 5.201 10.248 1.00 86.69 103 ILE A C 1
ATOM 841 O O . ILE A 1 103 ? -10.767 5.236 11.457 1.00 86.69 103 ILE A O 1
ATOM 845 N N . THR A 1 104 ? -10.800 4.131 9.502 1.00 87.81 104 THR A N 1
ATOM 846 C CA . THR A 1 104 ? -11.514 2.960 10.036 1.00 87.81 104 THR A CA 1
ATOM 847 C C . THR A 1 104 ? -10.670 2.168 11.027 1.00 87.81 104 THR A C 1
ATOM 849 O O . THR A 1 104 ? -11.209 1.751 12.054 1.00 87.81 104 THR A O 1
ATOM 852 N N . VAL A 1 105 ? -9.364 2.016 10.784 1.00 88.50 105 VAL A N 1
ATOM 853 C CA . VAL A 1 105 ? -8.432 1.361 11.717 1.00 88.50 105 VAL A CA 1
ATOM 854 C C . VAL A 1 105 ? -8.293 2.167 13.009 1.00 88.50 105 VAL A C 1
ATOM 856 O O . VAL A 1 105 ? -8.424 1.593 14.091 1.00 88.50 105 VAL A O 1
ATOM 859 N N . ALA A 1 106 ? -8.117 3.490 12.920 1.00 87.44 106 ALA A N 1
ATOM 860 C CA 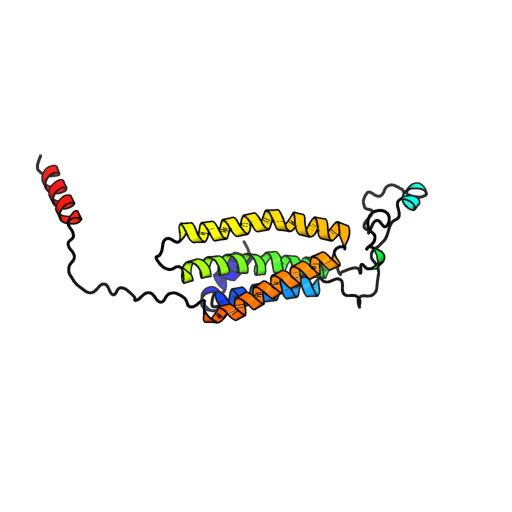. ALA A 1 106 ? -8.045 4.351 14.103 1.00 87.44 106 ALA A CA 1
ATOM 861 C C . ALA A 1 106 ? -9.346 4.299 14.924 1.00 87.44 106 ALA A C 1
ATOM 863 O O . ALA A 1 106 ? -9.318 4.120 16.141 1.00 87.44 106 ALA A O 1
ATOM 864 N N . THR A 1 107 ? -10.498 4.358 14.249 1.00 86.06 107 THR A N 1
ATOM 865 C CA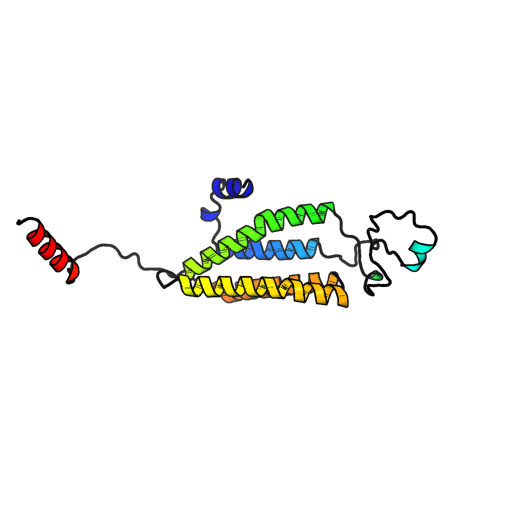 . THR A 1 107 ? -11.819 4.259 14.891 1.00 86.06 107 THR A CA 1
ATOM 866 C C . THR A 1 107 ? -12.028 2.893 15.544 1.00 86.06 107 THR A C 1
ATOM 868 O O . THR A 1 107 ? -12.586 2.798 16.640 1.00 86.06 107 THR A O 1
ATOM 871 N N . LEU A 1 108 ? -11.598 1.813 14.886 1.00 86.06 108 LEU A N 1
ATOM 872 C CA . LEU A 1 108 ? -11.693 0.465 15.434 1.00 86.06 108 LEU A CA 1
ATOM 873 C C . LEU A 1 108 ? -10.830 0.318 16.691 1.00 86.06 108 LEU A C 1
ATOM 875 O O . LEU A 1 108 ? -11.302 -0.265 17.667 1.00 86.06 108 LEU A O 1
ATOM 879 N N . LEU A 1 109 ? -9.619 0.882 16.693 1.00 86.00 109 LEU A N 1
ATOM 880 C CA . LEU A 1 109 ? -8.737 0.873 17.858 1.00 86.00 109 LEU A CA 1
ATOM 881 C C . LEU A 1 109 ? -9.413 1.551 19.060 1.00 86.00 109 LEU A C 1
ATOM 883 O O . LEU A 1 109 ? -9.531 0.934 20.118 1.00 86.00 109 LEU A O 1
ATOM 887 N N . SER A 1 110 ? -9.968 2.754 18.889 1.00 85.25 110 SER A N 1
ATOM 888 C CA . SER A 1 110 ? -10.702 3.445 19.962 1.00 85.25 110 SER A CA 1
ATOM 889 C C . SER A 1 110 ? -11.915 2.647 20.463 1.00 85.25 110 SER A C 1
ATOM 891 O O . SER A 1 110 ? -12.134 2.547 21.672 1.00 85.25 110 SER A O 1
ATOM 893 N N . LYS A 1 111 ? -12.679 2.012 19.557 1.00 82.75 111 LYS A N 1
ATOM 894 C CA . LYS A 1 111 ? -13.838 1.165 19.916 1.00 82.75 111 LYS A CA 1
ATOM 895 C C . LYS A 1 111 ? -13.450 -0.103 20.688 1.00 82.75 111 LYS A C 1
ATOM 897 O O . LYS A 1 111 ? -14.238 -0.572 21.508 1.00 82.75 111 LYS A O 1
ATOM 902 N N . ILE A 1 112 ? -12.279 -0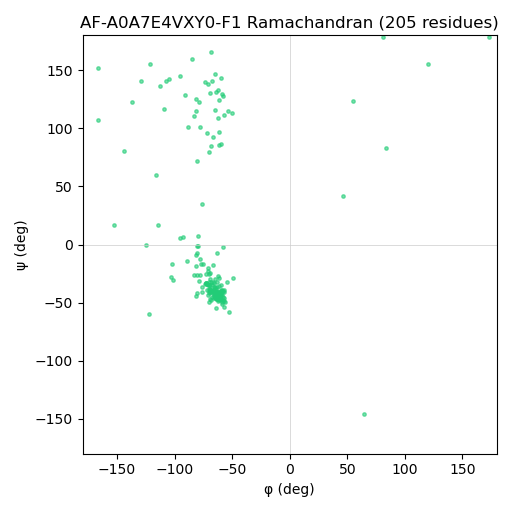.681 20.415 1.00 82.00 112 ILE A N 1
ATOM 903 C CA . ILE A 1 112 ? -11.779 -1.876 21.116 1.00 82.00 112 ILE A 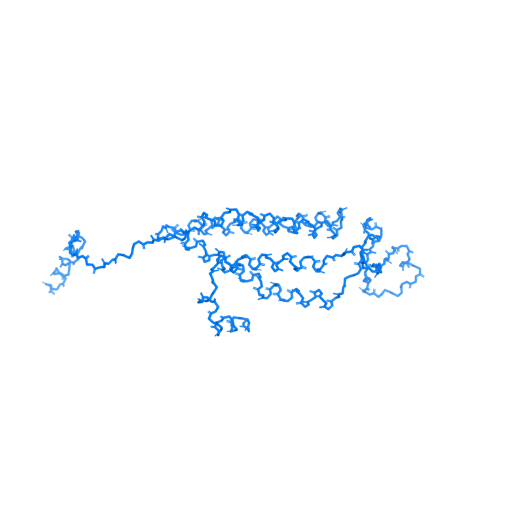CA 1
ATOM 904 C C . ILE A 1 112 ? -11.247 -1.506 22.507 1.00 82.00 112 ILE A C 1
ATOM 906 O O . ILE A 1 112 ? -11.496 -2.235 23.466 1.00 82.00 112 ILE A O 1
ATOM 910 N N . LEU A 1 113 ? -10.533 -0.383 22.631 1.00 82.62 113 LEU A N 1
ATOM 911 C CA . LEU A 1 113 ? -9.934 0.052 23.898 1.00 82.62 113 LEU A CA 1
ATOM 912 C C . LEU A 1 113 ? -10.977 0.527 24.921 1.00 82.62 113 LEU A C 1
ATOM 914 O O . LEU A 1 113 ? -10.797 0.303 26.122 1.00 82.62 113 LEU A O 1
ATOM 918 N N . GLY A 1 114 ? -12.060 1.165 24.469 1.00 75.81 114 GLY A N 1
ATOM 919 C CA . GLY A 1 114 ? -13.106 1.675 25.357 1.00 75.81 114 GLY A CA 1
ATOM 920 C C . GLY A 1 114 ? -12.595 2.785 26.299 1.00 75.81 114 GLY A C 1
ATOM 921 O O . GLY A 1 114 ? -11.731 3.564 25.904 1.00 75.81 114 GLY A O 1
ATOM 922 N N . PRO A 1 115 ? -13.088 2.891 27.546 1.00 72.94 115 PRO A N 1
ATOM 923 C CA . PRO A 1 115 ? -12.802 4.000 28.468 1.00 72.94 115 PRO A CA 1
ATOM 924 C C . PRO A 1 115 ? -11.433 3.894 29.173 1.00 72.94 115 PRO A C 1
ATOM 926 O O . PRO A 1 115 ? -11.137 4.663 30.084 1.00 72.94 115 PRO A O 1
ATOM 929 N N . ARG A 1 116 ? -10.592 2.926 28.784 1.00 76.06 116 ARG A N 1
ATOM 930 C CA . ARG A 1 116 ? -9.201 2.800 29.254 1.00 76.06 116 ARG A CA 1
ATOM 931 C C . ARG A 1 116 ? -8.327 3.942 28.711 1.00 76.06 116 ARG A C 1
ATOM 933 O O . ARG A 1 116 ? -8.742 4.603 27.764 1.00 76.06 116 ARG A O 1
ATOM 940 N N . PRO A 1 117 ? -7.112 4.181 29.248 1.00 74.69 117 PRO A N 1
ATOM 941 C CA . PRO A 1 117 ? -6.231 5.237 28.742 1.00 74.69 117 PRO A CA 1
ATOM 942 C C . PRO A 1 117 ? -5.848 4.997 27.267 1.00 74.69 117 PRO A C 1
ATOM 944 O O . PRO A 1 117 ? -4.929 4.239 26.959 1.00 74.69 117 PRO A O 1
ATOM 947 N N . GLN A 1 118 ? -6.570 5.646 26.346 1.00 79.88 118 GLN A N 1
ATOM 948 C CA . GLN A 1 118 ? -6.425 5.461 24.894 1.00 79.88 118 GLN A CA 1
ATOM 949 C C . GLN A 1 118 ? -5.105 6.035 24.353 1.00 79.88 118 GLN A C 1
ATOM 951 O O . GLN A 1 118 ? -4.580 5.536 23.358 1.00 79.88 118 GLN A O 1
ATOM 956 N N . GLY A 1 119 ? -4.533 7.033 25.039 1.00 85.25 119 GLY A N 1
ATOM 957 C CA . GLY A 1 119 ? -3.361 7.782 24.576 1.00 85.25 119 GLY A CA 1
ATOM 958 C C . GLY A 1 119 ? -2.119 6.921 24.331 1.00 85.25 119 GLY A C 1
ATOM 959 O O . GLY A 1 119 ? -1.519 7.009 23.264 1.00 85.25 119 GLY A O 1
ATOM 960 N N . THR A 1 120 ? -1.748 6.040 25.266 1.00 88.81 120 THR A N 1
ATOM 961 C CA . THR A 1 120 ? -0.525 5.225 25.131 1.00 88.81 120 THR A CA 1
ATOM 962 C C . THR A 1 120 ? -0.622 4.232 23.976 1.00 88.81 120 THR A C 1
ATOM 964 O O . THR A 1 120 ? 0.304 4.104 23.181 1.00 88.81 120 THR A O 1
ATOM 967 N N . GLN A 1 121 ? -1.757 3.546 23.847 1.00 86.94 121 GLN A N 1
ATOM 968 C CA . GLN A 1 121 ? -1.969 2.539 22.805 1.00 86.94 121 GLN A CA 1
ATOM 969 C C . GLN A 1 121 ? -2.059 3.171 21.412 1.00 86.94 121 GLN A C 1
ATOM 971 O O . GLN A 1 121 ? -1.463 2.670 20.459 1.00 86.94 121 GLN A O 1
ATOM 976 N N . GLN A 1 122 ? -2.748 4.310 21.298 1.00 88.69 122 GLN A N 1
ATOM 977 C CA . GLN A 1 122 ? -2.788 5.073 20.055 1.00 88.69 122 GLN A CA 1
ATOM 978 C C . GLN A 1 122 ? -1.413 5.667 19.711 1.00 88.69 122 GLN A C 1
ATOM 980 O O . GLN A 1 122 ? -1.061 5.751 18.535 1.00 88.69 122 GLN A O 1
ATOM 985 N N . GLY A 1 123 ? -0.612 6.024 20.720 1.00 91.88 123 GLY A N 1
ATOM 986 C CA . GLY A 1 123 ? 0.784 6.425 20.558 1.00 91.88 123 GLY A CA 1
ATOM 987 C C . GLY A 1 123 ? 1.657 5.307 19.984 1.00 91.88 123 GLY A C 1
ATOM 988 O O . GLY A 1 123 ? 2.347 5.532 18.994 1.00 91.88 123 GLY A O 1
ATOM 989 N N . ILE A 1 124 ? 1.577 4.087 20.532 1.00 92.12 124 ILE A N 1
ATOM 990 C CA . ILE A 1 124 ? 2.313 2.913 20.018 1.00 92.12 124 ILE A CA 1
ATOM 991 C C . ILE A 1 124 ? 1.904 2.605 18.573 1.00 92.12 124 ILE A C 1
ATOM 993 O O . ILE A 1 124 ? 2.763 2.390 17.717 1.00 92.12 124 ILE A O 1
ATOM 997 N N . PHE A 1 125 ? 0.601 2.640 18.278 1.00 90.38 125 PHE A N 1
ATOM 998 C CA . PHE A 1 125 ? 0.096 2.453 16.919 1.00 90.38 125 PHE A CA 1
ATOM 999 C C . PHE A 1 125 ? 0.699 3.479 15.946 1.00 90.38 125 PHE A C 1
ATOM 1001 O O . PHE A 1 125 ? 1.248 3.104 14.909 1.00 90.38 125 PHE A O 1
ATOM 1008 N N . GLN A 1 126 ? 0.691 4.765 16.301 1.00 92.00 126 GLN A N 1
ATOM 1009 C CA . GLN A 1 126 ? 1.279 5.810 15.460 1.00 92.00 126 GLN A CA 1
ATOM 1010 C C . GLN A 1 126 ? 2.801 5.683 15.322 1.00 92.00 126 GLN A C 1
ATOM 1012 O O . GLN A 1 126 ? 3.326 5.865 14.222 1.00 92.00 126 GLN A O 1
ATOM 1017 N N . ALA A 1 127 ? 3.508 5.327 16.397 1.00 95.00 127 ALA A N 1
ATOM 1018 C CA . ALA A 1 127 ? 4.948 5.085 16.358 1.00 95.00 127 ALA A CA 1
ATOM 1019 C C . ALA A 1 127 ? 5.297 3.950 15.382 1.00 95.00 127 ALA A C 1
ATOM 1021 O O . ALA A 1 127 ? 6.196 4.110 14.556 1.00 95.00 127 ALA A O 1
ATOM 1022 N N . SER A 1 128 ? 4.532 2.851 15.402 1.00 93.38 128 SER A N 1
ATOM 1023 C CA . SER A 1 128 ? 4.709 1.738 14.457 1.00 93.38 128 SER A CA 1
ATOM 1024 C C . SER A 1 128 ? 4.486 2.163 12.998 1.00 93.38 128 SER A C 1
ATOM 1026 O O . SER A 1 128 ? 5.281 1.816 12.124 1.00 93.38 128 SER A O 1
ATOM 1028 N N . GLY A 1 129 ? 3.475 2.999 12.735 1.00 91.06 129 GLY A N 1
ATOM 1029 C CA . GLY A 1 129 ? 3.221 3.542 11.399 1.00 91.06 129 GLY A CA 1
ATOM 1030 C C . GLY A 1 129 ? 4.332 4.479 10.915 1.00 91.06 129 GLY A C 1
ATOM 1031 O O . GLY A 1 129 ? 4.692 4.473 9.739 1.00 91.06 129 GLY A O 1
ATOM 1032 N N . SER A 1 130 ? 4.925 5.271 11.808 1.00 94.06 130 SER A N 1
ATOM 1033 C CA . SER A 1 130 ? 6.086 6.106 11.476 1.00 94.06 130 SER A CA 1
ATOM 1034 C C . SER A 1 130 ? 7.336 5.273 11.198 1.00 94.06 130 SER A C 1
ATOM 1036 O O . SER A 1 130 ? 8.027 5.542 10.221 1.00 94.06 130 SER A O 1
ATOM 1038 N N . PHE A 1 131 ? 7.580 4.218 11.976 1.00 94.88 131 PHE A N 1
ATOM 1039 C CA . PHE A 1 131 ? 8.684 3.290 11.729 1.00 94.88 131 PHE A CA 1
ATOM 1040 C C . PHE A 1 131 ? 8.554 2.592 10.366 1.00 94.88 131 PHE A C 1
ATOM 1042 O O . PHE A 1 131 ? 9.503 2.570 9.582 1.00 94.88 131 PHE A O 1
ATOM 1049 N N . SER A 1 132 ? 7.348 2.123 10.028 1.00 92.31 132 SER A N 1
ATOM 1050 C CA . SER A 1 132 ? 7.064 1.528 8.716 1.00 92.31 132 SER A CA 1
ATOM 1051 C C . SER A 1 132 ? 7.328 2.493 7.557 1.00 92.31 132 SER A C 1
ATOM 1053 O O . SER A 1 132 ? 7.785 2.059 6.504 1.00 92.31 132 SER A O 1
ATOM 1055 N N . ARG A 1 133 ? 7.070 3.796 7.733 1.00 92.56 133 ARG A N 1
ATOM 1056 C CA . ARG A 1 133 ? 7.320 4.819 6.700 1.00 92.56 133 ARG A CA 1
ATOM 1057 C C . ARG A 1 133 ? 8.802 5.097 6.459 1.00 92.56 133 ARG A C 1
ATOM 1059 O O . ARG A 1 133 ? 9.142 5.564 5.379 1.00 92.56 133 ARG A O 1
ATOM 1066 N N . VAL A 1 134 ? 9.667 4.803 7.428 1.00 94.38 134 VAL A N 1
ATOM 1067 C CA . VAL A 1 134 ? 11.125 4.884 7.249 1.00 94.38 134 VAL A CA 1
ATOM 1068 C C . VAL A 1 134 ? 11.643 3.627 6.552 1.00 94.38 134 VAL A C 1
ATOM 1070 O O . VAL A 1 134 ? 12.421 3.724 5.608 1.00 94.38 134 VAL A O 1
ATOM 1073 N N . ILE A 1 135 ? 11.181 2.448 6.977 1.00 93.62 135 ILE A N 1
ATOM 1074 C CA . ILE A 1 135 ? 11.652 1.169 6.427 1.00 93.62 135 ILE A CA 1
ATOM 1075 C C . ILE A 1 135 ? 11.143 0.920 5.006 1.00 93.62 135 ILE A C 1
ATOM 1077 O O . ILE A 1 135 ? 11.902 0.420 4.179 1.00 93.62 135 ILE A O 1
ATOM 1081 N N . GLY A 1 136 ? 9.888 1.271 4.714 1.00 90.69 136 GLY A N 1
ATOM 1082 C CA . GLY A 1 136 ? 9.236 0.969 3.436 1.00 90.69 136 GLY A CA 1
ATOM 1083 C C . GLY A 1 136 ? 10.050 1.423 2.219 1.00 90.69 136 GLY A C 1
ATOM 1084 O O . GLY A 1 136 ? 10.443 0.574 1.421 1.00 90.69 136 GLY A O 1
ATOM 1085 N N . PRO A 1 137 ? 10.394 2.720 2.094 1.00 91.56 137 PRO A N 1
ATOM 1086 C CA . PRO A 1 137 ? 11.165 3.218 0.956 1.00 91.56 137 PRO A CA 1
ATOM 1087 C C . PRO A 1 137 ? 12.555 2.588 0.836 1.00 91.56 137 PRO A C 1
ATOM 1089 O O . PRO A 1 137 ? 13.011 2.338 -0.274 1.00 91.56 137 PRO A O 1
ATOM 1092 N N . ILE A 1 138 ? 13.224 2.297 1.956 1.00 92.44 138 ILE A N 1
ATOM 1093 C CA . ILE A 1 138 ? 14.559 1.681 1.956 1.00 92.44 138 ILE A CA 1
ATOM 1094 C C . ILE A 1 138 ? 14.474 0.238 1.437 1.00 92.44 138 ILE A C 1
ATOM 1096 O O . ILE A 1 138 ? 15.240 -0.155 0.555 1.00 92.44 138 ILE A O 1
ATOM 1100 N N . GLY A 1 139 ? 13.515 -0.541 1.944 1.00 90.00 139 GLY A N 1
ATOM 1101 C CA . GLY A 1 139 ? 13.291 -1.920 1.509 1.00 90.00 139 GLY A CA 1
ATOM 1102 C C . GLY A 1 139 ? 12.857 -2.011 0.046 1.00 90.00 139 GLY A C 1
ATOM 1103 O O . GLY A 1 139 ? 13.425 -2.783 -0.720 1.00 90.00 139 GLY A O 1
ATOM 1104 N N . VAL A 1 140 ? 11.900 -1.179 -0.372 1.00 90.69 140 VAL A N 1
ATOM 1105 C CA . VAL A 1 140 ? 11.405 -1.180 -1.757 1.00 90.69 140 VAL A CA 1
ATOM 1106 C C . VAL A 1 140 ? 12.470 -0.676 -2.732 1.00 90.69 140 VAL A C 1
ATOM 1108 O O . VAL A 1 140 ? 12.632 -1.268 -3.793 1.00 90.69 140 VAL A O 1
ATOM 1111 N N . SER A 1 141 ? 13.234 0.362 -2.378 1.00 90.06 141 SER A N 1
ATOM 1112 C CA . SER A 1 141 ? 14.294 0.907 -3.241 1.00 90.06 141 SER A CA 1
ATOM 1113 C C . SER A 1 141 ? 15.421 -0.100 -3.482 1.00 90.06 141 SER A C 1
ATOM 1115 O O . SER A 1 141 ? 15.807 -0.343 -4.624 1.00 90.06 141 SER A O 1
ATOM 1117 N N . THR A 1 142 ? 15.909 -0.749 -2.422 1.00 90.56 142 THR A N 1
ATOM 1118 C CA . THR A 1 142 ? 16.961 -1.775 -2.546 1.00 90.56 142 THR A CA 1
ATOM 1119 C C . THR A 1 142 ? 16.494 -2.971 -3.373 1.00 90.56 142 THR A C 1
ATOM 1121 O O . THR A 1 142 ? 17.224 -3.442 -4.246 1.00 90.56 142 THR A O 1
ATOM 1124 N N . LEU A 1 143 ? 15.254 -3.416 -3.161 1.00 90.38 143 LEU A N 1
ATOM 1125 C CA . LEU A 1 143 ? 14.661 -4.506 -3.928 1.00 90.38 143 LEU A CA 1
ATOM 1126 C C . LEU A 1 143 ? 14.441 -4.127 -5.399 1.00 90.38 143 LEU A C 1
ATOM 1128 O O . LEU A 1 143 ? 14.682 -4.948 -6.280 1.00 90.38 143 LEU A O 1
ATOM 1132 N N . TYR A 1 144 ? 14.025 -2.887 -5.664 1.00 87.56 144 TYR A N 1
ATOM 1133 C CA . TYR A 1 144 ? 13.831 -2.367 -7.015 1.00 87.56 144 TYR A CA 1
ATOM 1134 C C . TYR A 1 144 ? 15.139 -2.346 -7.807 1.00 87.56 144 TYR A C 1
ATOM 1136 O O . TYR A 1 144 ? 15.161 -2.781 -8.954 1.00 87.56 144 TYR A O 1
ATOM 1144 N N . VAL A 1 145 ? 16.238 -1.883 -7.204 1.00 86.56 145 VAL A N 1
ATOM 1145 C CA . VAL A 1 145 ? 17.542 -1.858 -7.884 1.00 86.56 145 VAL A CA 1
ATOM 1146 C C . VAL A 1 145 ? 18.012 -3.277 -8.211 1.00 86.56 145 VAL A C 1
ATOM 1148 O O . VAL A 1 145 ? 18.465 -3.513 -9.325 1.00 86.56 145 VAL A O 1
ATOM 1151 N N . ALA A 1 146 ? 17.853 -4.221 -7.278 1.00 86.44 146 ALA A N 1
ATOM 1152 C CA . ALA A 1 146 ? 18.381 -5.577 -7.424 1.00 86.44 146 ALA A CA 1
ATOM 1153 C C . ALA A 1 146 ? 17.522 -6.514 -8.297 1.00 86.44 146 ALA A C 1
ATOM 1155 O O . ALA A 1 146 ? 18.065 -7.280 -9.084 1.00 86.44 146 ALA A O 1
ATOM 1156 N N . PHE A 1 147 ? 16.193 -6.485 -8.156 1.00 84.94 147 PHE A N 1
ATOM 1157 C CA . PHE A 1 147 ? 15.277 -7.458 -8.782 1.00 84.94 147 PHE A CA 1
ATOM 1158 C C . PHE A 1 147 ? 14.181 -6.811 -9.635 1.00 84.94 147 PHE A C 1
ATOM 1160 O O . PHE A 1 147 ? 13.323 -7.500 -10.192 1.00 84.94 147 PHE A O 1
ATOM 1167 N N . GLY A 1 148 ? 14.174 -5.483 -9.709 1.00 85.44 148 GLY A N 1
ATOM 1168 C CA . GLY A 1 148 ? 13.240 -4.730 -10.521 1.00 85.44 148 GLY A CA 1
ATOM 1169 C C . GLY A 1 148 ? 11.855 -4.516 -9.907 1.00 85.44 148 GLY A C 1
ATOM 1170 O O . GLY A 1 148 ? 11.524 -4.990 -8.813 1.00 85.44 148 GLY A O 1
ATOM 1171 N N . PRO A 1 149 ? 10.992 -3.790 -10.636 1.00 85.38 149 PRO A N 1
ATOM 1172 C CA . PRO A 1 149 ? 9.671 -3.371 -10.168 1.00 85.38 149 PRO A CA 1
ATOM 1173 C C . PRO A 1 149 ? 8.714 -4.535 -9.921 1.00 85.38 149 PRO A C 1
ATOM 1175 O O . PRO A 1 149 ? 7.856 -4.450 -9.043 1.00 85.38 149 PRO A O 1
ATOM 1178 N N . ARG A 1 150 ? 8.856 -5.641 -10.661 1.00 85.44 150 ARG A N 1
ATOM 1179 C CA . ARG A 1 150 ? 8.006 -6.826 -10.480 1.00 85.44 150 ARG A CA 1
ATOM 1180 C C . ARG A 1 150 ? 8.135 -7.393 -9.076 1.00 85.44 150 ARG A C 1
ATOM 1182 O O . ARG A 1 150 ? 7.125 -7.721 -8.457 1.00 85.44 150 ARG A O 1
ATOM 1189 N N . MET A 1 151 ? 9.360 -7.496 -8.564 1.00 87.25 151 MET A N 1
ATOM 1190 C CA . MET A 1 151 ? 9.594 -8.048 -7.234 1.00 87.25 151 MET A CA 1
ATOM 1191 C C . MET A 1 151 ? 9.046 -7.120 -6.144 1.00 87.25 151 MET A C 1
ATOM 1193 O O . MET A 1 151 ? 8.399 -7.593 -5.210 1.00 87.25 151 MET A O 1
ATOM 1197 N N . ALA A 1 152 ? 9.209 -5.803 -6.310 1.00 89.50 152 ALA A N 1
ATOM 1198 C CA . ALA A 1 152 ? 8.614 -4.802 -5.424 1.00 89.50 152 ALA A CA 1
ATOM 1199 C C . ALA A 1 152 ? 7.083 -4.915 -5.353 1.00 89.50 152 ALA A C 1
ATOM 1201 O O . ALA A 1 152 ? 6.521 -4.987 -4.261 1.00 89.50 152 ALA A O 1
ATOM 1202 N N . TRP A 1 153 ? 6.409 -5.026 -6.500 1.00 89.19 153 TRP A N 1
ATOM 1203 C CA . TRP A 1 153 ? 4.954 -5.204 -6.537 1.00 89.19 153 TRP A CA 1
ATOM 1204 C C . TRP A 1 153 ? 4.498 -6.511 -5.878 1.00 89.19 153 TRP A C 1
ATOM 1206 O O . TRP A 1 153 ? 3.502 -6.518 -5.156 1.00 89.19 153 TRP A O 1
ATOM 1216 N N . ASN A 1 154 ? 5.218 -7.616 -6.097 1.00 89.81 154 ASN A N 1
ATOM 1217 C CA . ASN A 1 154 ? 4.894 -8.893 -5.455 1.00 89.81 154 ASN A CA 1
ATOM 1218 C C . ASN A 1 154 ? 5.025 -8.812 -3.931 1.00 89.81 154 ASN A C 1
ATOM 1220 O O . ASN A 1 154 ? 4.155 -9.310 -3.217 1.00 89.81 154 ASN A O 1
ATOM 1224 N N . LEU A 1 155 ? 6.076 -8.159 -3.428 1.00 91.38 155 LEU A N 1
ATOM 1225 C CA . LEU A 1 155 ? 6.269 -7.965 -1.993 1.00 91.38 155 LEU A CA 1
ATOM 1226 C C . LEU A 1 155 ? 5.104 -7.177 -1.370 1.00 91.38 155 LEU A C 1
ATOM 1228 O O . LEU A 1 155 ? 4.563 -7.611 -0.353 1.00 91.38 155 LEU A O 1
ATOM 1232 N N . GLU A 1 156 ? 4.661 -6.088 -2.001 1.00 91.44 156 GLU A N 1
ATOM 1233 C CA . GLU A 1 156 ? 3.501 -5.306 -1.541 1.00 91.44 156 GLU A CA 1
ATOM 1234 C C . GLU A 1 156 ? 2.216 -6.150 -1.506 1.00 91.44 156 GLU A C 1
ATOM 1236 O O . GLU A 1 156 ? 1.504 -6.178 -0.498 1.00 91.44 156 GLU A O 1
ATOM 1241 N N . ILE A 1 157 ? 1.945 -6.920 -2.568 1.00 92.81 157 ILE A N 1
ATOM 1242 C CA . ILE A 1 157 ? 0.784 -7.823 -2.622 1.00 92.81 157 ILE A CA 1
ATOM 1243 C C . ILE A 1 157 ? 0.833 -8.835 -1.471 1.00 92.81 157 ILE A C 1
ATOM 1245 O O . ILE A 1 157 ? -0.182 -9.045 -0.803 1.00 92.81 157 ILE A O 1
ATOM 1249 N N . ILE A 1 158 ? 1.998 -9.435 -1.207 1.00 93.62 158 ILE A N 1
ATOM 1250 C CA . ILE A 1 158 ? 2.183 -10.407 -0.120 1.00 93.62 158 ILE A CA 1
ATOM 1251 C C . ILE A 1 158 ? 1.929 -9.750 1.240 1.00 93.62 158 ILE A C 1
ATOM 1253 O O . ILE A 1 158 ? 1.180 -10.301 2.050 1.00 93.62 158 ILE A O 1
ATOM 1257 N N . VAL A 1 159 ? 2.496 -8.570 1.498 1.00 93.06 159 VAL A N 1
ATOM 1258 C CA . VAL A 1 159 ? 2.327 -7.856 2.776 1.00 93.06 159 VAL A CA 1
ATOM 1259 C C . VAL A 1 159 ? 0.856 -7.503 3.021 1.00 93.06 159 VAL A C 1
ATOM 1261 O O . VAL A 1 159 ? 0.327 -7.741 4.115 1.00 93.06 159 VAL A O 1
ATOM 1264 N N . ILE A 1 160 ? 0.156 -6.993 2.004 1.00 93.19 160 ILE A N 1
ATOM 1265 C CA . ILE A 1 160 ? -1.267 -6.644 2.118 1.00 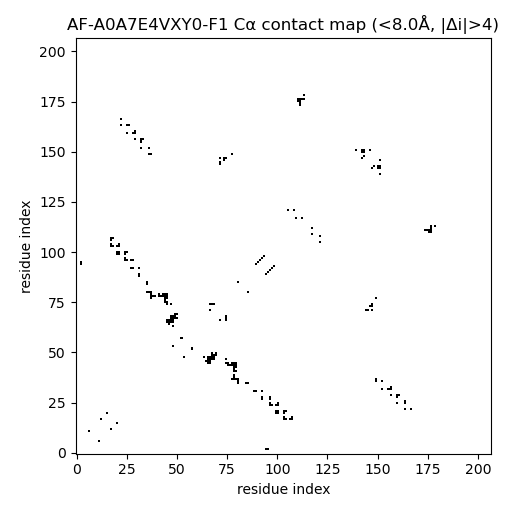93.19 160 ILE A CA 1
ATOM 1266 C C . ILE A 1 160 ? -2.122 -7.911 2.276 1.00 93.19 160 ILE A C 1
ATOM 1268 O O . ILE A 1 160 ? -3.041 -7.931 3.099 1.00 93.19 160 ILE A O 1
ATOM 1272 N N . ALA A 1 161 ? -1.807 -8.991 1.556 1.00 93.75 161 ALA A N 1
ATOM 1273 C CA . ALA A 1 161 ? -2.510 -10.266 1.677 1.00 93.75 161 ALA A CA 1
ATOM 1274 C C . ALA A 1 161 ? -2.348 -10.878 3.077 1.00 93.75 161 ALA A C 1
ATOM 1276 O O . ALA A 1 161 ? -3.344 -11.259 3.694 1.00 93.75 161 ALA A O 1
ATOM 1277 N N . VAL A 1 162 ? -1.130 -10.907 3.626 1.00 94.75 162 VAL A N 1
ATOM 1278 C CA . VAL A 1 162 ? -0.868 -11.364 5.003 1.00 94.75 162 VAL A CA 1
ATOM 1279 C C . VAL A 1 162 ? -1.626 -10.505 6.015 1.00 94.75 162 VAL A C 1
ATOM 1281 O O . VAL A 1 162 ? -2.204 -11.037 6.968 1.00 94.75 162 VAL A O 1
ATOM 1284 N N . THR A 1 163 ? -1.689 -9.190 5.792 1.00 92.56 163 TH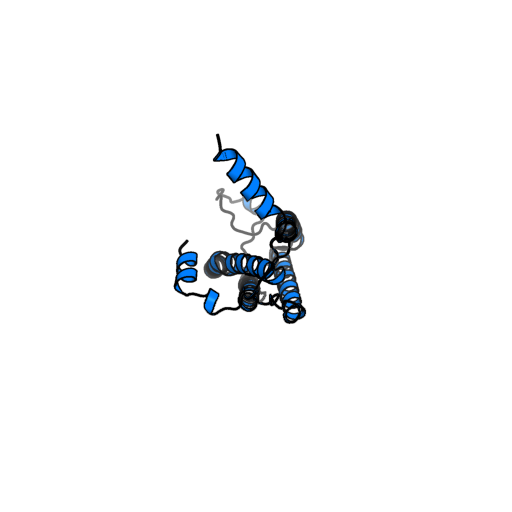R A N 1
ATOM 1285 C CA . THR A 1 163 ? -2.462 -8.266 6.634 1.00 92.56 163 THR A CA 1
ATOM 1286 C C . THR A 1 163 ? -3.957 -8.585 6.583 1.00 92.56 163 THR A C 1
ATOM 1288 O O . THR A 1 163 ? -4.601 -8.691 7.629 1.00 92.56 163 THR A O 1
ATOM 1291 N N . LEU A 1 164 ? -4.513 -8.811 5.390 1.00 92.75 164 LEU A N 1
ATOM 1292 C CA . LEU A 1 164 ? -5.918 -9.175 5.204 1.00 92.75 164 LEU A CA 1
ATOM 1293 C C . LEU A 1 164 ? -6.245 -10.531 5.847 1.00 92.75 164 LEU A C 1
ATOM 1295 O O . LEU A 1 164 ? -7.250 -10.650 6.548 1.00 92.75 164 LEU A O 1
ATOM 1299 N N . VAL A 1 165 ? -5.388 -11.538 5.670 1.00 92.44 165 VAL A N 1
ATOM 1300 C CA . VAL A 1 165 ? -5.551 -12.858 6.300 1.00 92.44 165 VAL A CA 1
ATOM 1301 C C . VAL A 1 165 ? -5.507 -12.734 7.820 1.00 92.44 165 VAL A C 1
ATOM 1303 O O . VAL A 1 165 ? -6.398 -13.239 8.503 1.00 92.44 165 VAL A O 1
ATOM 1306 N N . SER A 1 166 ? -4.530 -12.000 8.357 1.00 90.12 166 SER A N 1
ATOM 1307 C CA . SER A 1 166 ? -4.419 -11.739 9.798 1.00 90.12 166 SER A CA 1
ATOM 1308 C C . SER A 1 166 ? -5.679 -11.062 10.342 1.00 90.12 166 SER A C 1
ATOM 1310 O O . SER A 1 166 ? -6.179 -11.429 11.410 1.00 90.12 166 SER A O 1
ATOM 1312 N N . TRP A 1 167 ? -6.248 -10.126 9.577 1.00 88.81 167 TRP A N 1
ATOM 1313 C CA . TRP A 1 167 ? -7.505 -9.458 9.907 1.00 88.81 167 TRP A CA 1
ATOM 1314 C C . TRP A 1 167 ? -8.696 -10.422 9.938 1.00 88.81 167 TRP A C 1
ATOM 1316 O O . TRP A 1 167 ? -9.499 -10.375 10.872 1.00 88.81 167 TRP A O 1
ATOM 1326 N N . ILE A 1 168 ? -8.803 -11.318 8.951 1.00 88.06 168 ILE A N 1
ATOM 1327 C CA . ILE A 1 168 ? -9.864 -12.333 8.866 1.00 88.06 168 ILE A CA 1
ATOM 1328 C C . ILE A 1 168 ? -9.762 -13.320 10.034 1.00 88.06 168 ILE A C 1
ATOM 1330 O O . ILE A 1 168 ? -10.762 -13.586 10.703 1.00 88.06 168 ILE A O 1
ATOM 1334 N N . VAL A 1 169 ? -8.559 -13.814 10.341 1.00 89.75 169 VAL A N 1
ATOM 1335 C CA . VAL A 1 169 ? -8.324 -14.725 11.475 1.00 89.75 169 VAL A CA 1
ATOM 1336 C C . VAL A 1 169 ? -8.702 -14.048 12.796 1.00 89.75 169 VAL A C 1
ATOM 1338 O O . VAL A 1 169 ? -9.387 -14.634 13.638 1.00 89.75 169 VAL A O 1
ATOM 1341 N N . CYS A 1 170 ? -8.342 -12.774 12.962 1.00 85.94 170 CYS A N 1
ATOM 1342 C CA . CYS A 1 170 ? -8.672 -12.000 14.157 1.00 85.94 170 CYS A CA 1
ATOM 1343 C C . CYS A 1 170 ? -10.104 -11.435 14.154 1.00 85.94 170 CYS A C 1
ATOM 1345 O O . CYS A 1 170 ? -10.516 -10.822 15.144 1.00 85.94 170 CYS A O 1
ATOM 1347 N N . TYR A 1 171 ? -10.896 -11.655 13.097 1.00 81.56 171 TYR A N 1
ATOM 1348 C CA . TYR A 1 171 ? -12.217 -11.039 12.922 1.00 81.56 171 TYR A CA 1
ATOM 1349 C C . TYR A 1 171 ? -13.170 -11.333 14.083 1.00 81.56 171 TYR A C 1
ATOM 1351 O O . TYR A 1 171 ? -13.895 -10.447 14.549 1.00 81.56 171 TYR A O 1
ATOM 1359 N N . LYS A 1 172 ? -13.121 -12.567 14.600 1.00 73.69 172 LYS A N 1
ATOM 1360 C CA . LYS A 1 172 ? -13.917 -13.000 15.758 1.00 73.69 172 LYS A CA 1
ATOM 1361 C C . LYS A 1 172 ? -13.428 -12.410 17.084 1.00 73.69 172 LYS A C 1
ATOM 1363 O O . LYS A 1 17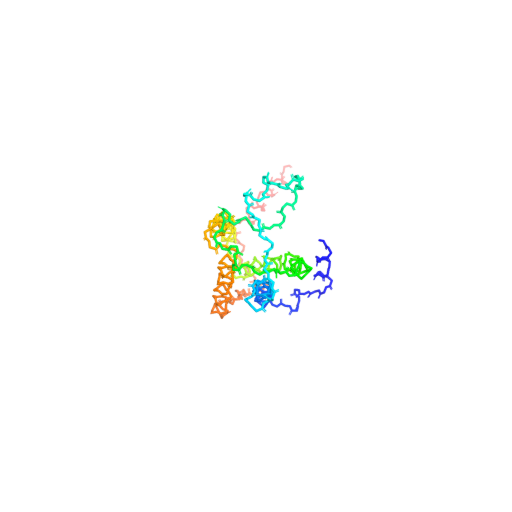2 ? -14.228 -12.274 18.001 1.00 73.69 172 LYS A O 1
ATOM 1368 N N . ARG A 1 173 ? -12.148 -12.039 17.192 1.00 73.12 173 ARG A N 1
ATOM 1369 C CA . ARG A 1 173 ? -11.543 -11.489 18.418 1.00 73.12 173 ARG A CA 1
ATOM 1370 C C . ARG A 1 173 ? -11.798 -9.989 18.576 1.00 73.12 173 ARG A C 1
ATOM 1372 O O . ARG A 1 173 ? -11.851 -9.499 19.697 1.00 73.12 173 ARG A O 1
ATOM 1379 N N . MET A 1 174 ? -12.009 -9.263 17.478 1.00 66.19 174 MET A N 1
ATOM 1380 C CA . MET A 1 174 ? -12.196 -7.804 17.465 1.00 66.19 174 MET A CA 1
ATOM 1381 C C . MET A 1 174 ? -13.587 -7.339 17.945 1.00 66.19 174 MET A C 1
ATOM 1383 O O . MET A 1 174 ? -14.124 -6.372 17.407 1.00 66.19 174 MET A O 1
ATOM 1387 N N . VAL A 1 175 ? -14.219 -8.013 18.915 1.00 67.00 175 VAL A N 1
ATOM 1388 C CA . VAL A 1 175 ? -15.540 -7.634 19.463 1.00 67.00 175 VAL A CA 1
ATOM 1389 C C . VAL A 1 175 ? -15.439 -6.271 20.163 1.00 67.00 175 VAL A C 1
ATOM 1391 O O . VAL A 1 175 ? -14.508 -6.082 20.942 1.00 67.00 175 VAL A O 1
ATOM 1394 N N . PRO A 1 176 ? -16.340 -5.299 19.891 1.00 61.41 176 PRO A N 1
ATOM 1395 C CA . PRO A 1 176 ? -16.269 -3.998 20.543 1.00 61.41 176 PRO A CA 1
ATOM 1396 C C . PRO A 1 176 ? -16.595 -4.207 22.021 1.00 61.41 176 PRO A C 1
ATOM 1398 O O . PRO A 1 176 ? -17.486 -5.001 22.345 1.00 61.41 176 PRO A O 1
ATOM 1401 N N . LEU A 1 177 ? -15.899 -3.506 22.913 1.00 56.03 177 LEU A N 1
ATOM 1402 C CA . LEU A 1 177 ? -16.196 -3.597 24.335 1.00 56.03 177 LEU A CA 1
ATOM 1403 C C . LEU A 1 177 ? -17.630 -3.092 24.559 1.00 56.03 177 LEU A C 1
ATOM 1405 O O . LEU A 1 177 ? -17.913 -1.904 24.407 1.00 56.03 177 LEU A O 1
ATOM 1409 N N . LYS A 1 178 ? -18.554 -4.002 24.884 1.00 58.44 178 LYS A N 1
ATOM 1410 C CA . LYS A 1 178 ? -19.907 -3.634 25.304 1.00 58.44 178 LYS A CA 1
ATOM 1411 C C . LYS A 1 178 ? -19.788 -3.047 26.704 1.00 58.44 178 LYS A C 1
ATOM 1413 O O . LYS A 1 178 ? -19.704 -3.793 27.675 1.00 58.44 178 LYS A O 1
ATOM 1418 N N . MET A 1 179 ? -19.720 -1.725 26.809 1.00 54.84 179 MET A N 1
ATOM 1419 C CA . MET A 1 179 ? -19.872 -1.083 28.109 1.00 54.84 179 MET A CA 1
ATOM 1420 C C . MET A 1 179 ? -21.328 -1.262 28.552 1.00 54.84 179 MET A C 1
ATOM 1422 O O . MET A 1 179 ? -22.222 -0.976 27.748 1.00 54.84 179 MET A O 1
ATOM 1426 N N . PRO A 1 180 ? -21.603 -1.729 29.783 1.00 43.56 180 PRO A N 1
ATOM 1427 C CA . PRO A 1 180 ? -22.926 -1.533 30.344 1.00 43.56 180 PRO A CA 1
ATOM 1428 C C . PRO A 1 180 ? -23.181 -0.024 30.355 1.00 43.56 180 PRO A C 1
ATOM 1430 O O . PRO A 1 180 ? -22.343 0.751 30.819 1.00 43.56 180 PRO A O 1
ATOM 1433 N N . ILE A 1 181 ? -24.310 0.392 29.783 1.00 49.34 181 ILE A N 1
ATOM 1434 C CA . ILE A 1 181 ? -24.831 1.742 29.978 1.00 49.34 181 ILE A CA 1
ATOM 1435 C C . ILE A 1 181 ? -24.906 1.904 31.494 1.00 49.34 181 ILE A C 1
ATOM 1437 O O . ILE A 1 181 ? -25.635 1.158 32.147 1.00 49.34 181 ILE A O 1
ATOM 1441 N N . ARG A 1 182 ? -24.110 2.809 32.072 1.00 43.47 182 ARG A N 1
ATOM 1442 C CA . ARG A 1 182 ? -24.356 3.244 33.443 1.00 43.47 182 ARG A CA 1
ATOM 1443 C C . ARG A 1 182 ? -25.680 3.986 33.376 1.00 43.47 182 ARG A C 1
ATOM 1445 O O . ARG A 1 182 ? -25.712 5.155 33.009 1.00 43.47 182 ARG A O 1
ATOM 1452 N N . THR A 1 183 ? -26.772 3.272 33.620 1.00 38.09 183 THR A N 1
ATOM 1453 C CA . THR A 1 183 ? -28.049 3.894 33.924 1.00 38.09 183 THR A CA 1
ATOM 1454 C C . THR A 1 183 ? -27.771 4.757 35.146 1.00 38.09 183 THR A C 1
ATOM 1456 O O . THR A 1 183 ? -27.416 4.241 36.205 1.00 38.09 183 THR A O 1
ATOM 1459 N N . GLU A 1 184 ? -27.812 6.076 34.988 1.00 47.88 184 GLU A N 1
ATOM 1460 C CA . GLU A 1 184 ? -27.862 6.974 36.133 1.00 47.88 184 GLU A CA 1
ATOM 1461 C C . GLU A 1 184 ? -29.224 6.783 36.805 1.00 47.88 184 GLU A C 1
ATOM 1463 O O . GLU A 1 184 ? -30.226 7.404 36.470 1.00 47.88 184 GLU A O 1
ATOM 1468 N N . THR A 1 185 ? -29.289 5.778 37.665 1.00 39.91 185 THR A N 1
ATOM 1469 C CA . THR A 1 185 ? -30.334 5.500 38.654 1.00 39.91 185 THR A CA 1
ATOM 1470 C C . THR A 1 185 ? -29.684 4.443 39.544 1.00 39.91 185 THR A C 1
ATOM 1472 O O . THR A 1 185 ? -29.402 3.347 39.078 1.00 39.91 185 THR A O 1
ATOM 1475 N N . SER A 1 186 ? -29.270 4.707 40.777 1.00 38.03 186 SER A N 1
ATOM 1476 C CA . SER A 1 186 ? -29.754 5.652 41.782 1.00 38.03 186 SER A CA 1
ATOM 1477 C C . SER A 1 186 ? -28.707 5.781 42.904 1.00 38.03 186 SER A C 1
ATOM 1479 O O . SER A 1 186 ? -27.999 4.816 43.171 1.00 38.03 186 SER A O 1
ATOM 1481 N N . SER A 1 187 ? -28.682 6.950 43.560 1.00 41.00 187 SER A N 1
ATOM 1482 C CA . SER A 1 187 ? -28.286 7.197 44.965 1.00 41.00 187 SER A CA 1
ATOM 1483 C C . SER A 1 187 ? -26.905 6.737 45.481 1.00 41.00 187 SER A C 1
ATOM 1485 O O . SER A 1 187 ? -26.607 5.552 45.569 1.00 41.00 187 SER A O 1
ATOM 1487 N N . GLU A 1 188 ? -26.171 7.729 46.001 1.00 43.91 188 GLU A N 1
ATOM 1488 C CA . GLU A 1 188 ? -25.191 7.639 47.097 1.00 43.91 188 GLU A CA 1
ATOM 1489 C C . GLU A 1 188 ? -23.750 7.191 46.788 1.00 43.91 188 GLU A C 1
ATOM 1491 O O . GLU A 1 188 ? -23.310 6.080 47.065 1.00 43.91 188 GLU A O 1
ATOM 1496 N N . SER A 1 189 ? -22.947 8.158 46.343 1.00 32.28 189 SER A N 1
ATOM 1497 C CA . SER A 1 189 ? -21.652 8.392 46.986 1.00 32.28 189 SER A CA 1
ATOM 1498 C C . SER A 1 189 ? -21.375 9.896 46.987 1.00 32.28 189 SER A C 1
ATOM 1500 O O . SER A 1 189 ? -20.650 10.413 46.132 1.00 32.28 189 SER A O 1
ATOM 1502 N N . GLU A 1 190 ? -21.979 10.613 47.937 1.00 38.69 190 GLU A N 1
ATOM 1503 C CA . GLU A 1 190 ? -21.413 11.869 48.431 1.00 38.69 190 GLU A CA 1
ATOM 1504 C C . GLU A 1 190 ? -20.039 11.544 49.043 1.00 38.69 190 GLU A C 1
ATOM 1506 O O . GLU A 1 190 ? -19.900 11.215 50.217 1.00 38.69 190 GLU A O 1
ATOM 1511 N N . GLY A 1 191 ? -19.011 11.517 48.194 1.00 34.12 191 GLY A N 1
ATOM 1512 C CA . GLY A 1 191 ? -17.612 11.415 48.596 1.00 34.12 191 GLY A CA 1
ATOM 1513 C C . GLY A 1 191 ? -17.033 12.799 48.924 1.00 34.12 191 GLY A C 1
ATOM 1514 O O . GLY A 1 191 ? -17.546 13.806 48.432 1.00 34.12 191 GLY A O 1
ATOM 1515 N N . PRO A 1 192 ? -15.929 12.877 49.692 1.00 37.91 192 PRO A N 1
ATOM 1516 C CA . PRO A 1 192 ? -15.557 14.000 50.577 1.00 37.91 192 PRO A CA 1
ATOM 1517 C C . PRO A 1 192 ? -15.300 15.355 49.898 1.00 37.91 192 PRO A C 1
ATOM 1519 O O . PRO A 1 192 ? -15.095 16.364 50.565 1.00 37.91 192 PRO A O 1
ATOM 1522 N N . VAL A 1 193 ? -15.280 15.386 48.568 1.00 49.97 193 VAL A N 1
ATOM 1523 C CA . VAL A 1 193 ? -14.882 16.545 47.767 1.00 49.97 193 VAL A CA 1
ATOM 1524 C C . VAL A 1 193 ? -15.982 17.611 47.737 1.00 49.97 193 VAL A C 1
ATOM 1526 O O . VAL A 1 193 ? -15.673 18.797 47.817 1.00 49.97 193 VAL A O 1
ATOM 1529 N N . GLN A 1 194 ? -17.264 17.223 47.694 1.00 46.47 194 GLN A N 1
ATOM 1530 C CA . GLN A 1 194 ? -18.364 18.197 47.609 1.00 46.47 194 GLN A CA 1
ATOM 1531 C C . GLN A 1 194 ? -18.579 18.950 48.936 1.00 46.47 194 GLN A C 1
ATOM 1533 O O . GLN A 1 194 ? -18.879 20.146 48.939 1.00 46.47 194 GLN A O 1
ATOM 1538 N N . THR A 1 195 ? -18.342 18.282 50.068 1.00 49.75 195 THR A N 1
ATOM 1539 C CA . THR A 1 195 ? -18.419 18.879 51.411 1.00 49.75 195 THR A CA 1
ATOM 1540 C C . THR A 1 195 ? -17.289 19.889 51.653 1.00 49.75 195 THR A C 1
ATOM 1542 O O . THR A 1 195 ? -17.513 20.927 52.277 1.00 49.75 195 THR A O 1
ATOM 1545 N N . GLU A 1 196 ? -16.093 19.642 51.107 1.00 54.50 196 GLU A N 1
ATOM 1546 C CA . GLU A 1 196 ? -14.941 20.555 51.184 1.00 54.50 196 GLU A CA 1
ATOM 1547 C C . GLU A 1 196 ? -15.165 21.832 50.347 1.00 54.50 196 GLU A C 1
ATOM 1549 O O . GLU A 1 196 ? -14.825 22.937 50.779 1.00 54.50 196 GLU A O 1
ATOM 1554 N N . VAL A 1 197 ? -15.787 21.696 49.169 1.00 57.25 197 VAL A N 1
ATOM 1555 C CA . VAL A 1 197 ? -16.129 22.820 48.277 1.00 57.25 197 VAL A CA 1
ATOM 1556 C C . VAL A 1 197 ? -17.206 23.709 48.906 1.00 57.25 197 VAL A C 1
ATOM 1558 O O . VAL A 1 197 ? -17.018 24.926 48.989 1.00 57.25 197 VAL A O 1
ATOM 1561 N N . ASN A 1 198 ? -18.265 23.114 49.467 1.00 49.62 198 ASN A N 1
ATOM 1562 C CA . ASN A 1 198 ? -19.318 23.866 50.157 1.00 49.62 198 ASN A CA 1
ATOM 1563 C C . ASN A 1 198 ? -18.801 24.578 51.422 1.00 49.62 198 ASN A C 1
ATOM 1565 O O . ASN A 1 198 ? -19.174 25.726 51.671 1.00 49.62 198 ASN A O 1
ATOM 1569 N N . ARG A 1 199 ? -17.885 23.956 52.185 1.00 56.03 199 ARG A N 1
ATOM 1570 C CA . ARG A 1 199 ? -17.237 24.593 53.349 1.00 56.03 199 ARG A CA 1
ATOM 1571 C C . ARG A 1 199 ? -16.364 25.790 52.946 1.00 56.03 199 ARG A C 1
ATOM 1573 O O . ARG A 1 199 ? -16.314 26.781 53.669 1.00 56.03 199 ARG A O 1
ATOM 1580 N N . ARG A 1 200 ? -15.676 25.733 51.801 1.00 56.47 200 ARG A N 1
ATOM 1581 C CA . ARG A 1 200 ? -14.861 26.862 51.313 1.00 56.47 200 ARG A CA 1
ATOM 1582 C C . ARG A 1 200 ? -15.713 28.012 50.774 1.00 56.47 200 ARG A C 1
ATOM 1584 O O . ARG A 1 200 ? -15.349 29.166 50.982 1.00 56.47 200 ARG A O 1
ATOM 1591 N N . GLN A 1 201 ? -16.858 27.724 50.154 1.00 56.81 201 GLN A N 1
ATOM 1592 C CA . GLN A 1 201 ? -17.786 28.758 49.680 1.00 56.81 201 GLN A CA 1
ATOM 1593 C C . GLN A 1 201 ? -18.539 29.466 50.814 1.00 56.81 201 GLN A C 1
ATOM 1595 O O . GLN A 1 201 ? -18.752 30.673 50.722 1.00 56.81 201 GLN A O 1
ATOM 1600 N N . SER A 1 202 ? -18.870 28.780 51.915 1.00 53.50 202 SER A N 1
ATOM 1601 C CA . SER A 1 202 ? -19.482 29.445 53.076 1.00 53.50 202 SER A CA 1
ATOM 1602 C C . SER A 1 202 ? -18.519 30.387 53.810 1.00 53.50 202 SER A C 1
ATOM 1604 O O . SER A 1 202 ? -18.960 31.377 54.378 1.00 53.50 202 SER A O 1
ATOM 1606 N N . ILE A 1 203 ? -17.210 30.104 53.788 1.00 57.81 203 ILE A N 1
ATOM 1607 C CA . ILE A 1 203 ? -16.182 30.986 54.370 1.00 57.81 203 ILE A CA 1
ATOM 1608 C C . ILE A 1 203 ? -15.972 32.238 53.503 1.00 57.81 203 ILE A C 1
ATOM 1610 O O . ILE A 1 203 ? -15.720 33.313 54.035 1.00 57.81 203 ILE A O 1
ATOM 1614 N N . PHE A 1 204 ? -16.113 32.122 52.179 1.00 52.09 204 PHE A N 1
ATOM 1615 C CA . PHE A 1 204 ? -15.935 33.250 51.256 1.00 52.09 204 PHE A CA 1
ATOM 1616 C C . PHE A 1 204 ? -17.137 34.205 51.197 1.00 52.09 204 PHE A C 1
ATOM 1618 O O . PHE A 1 204 ? -16.954 35.380 50.909 1.00 52.09 204 PHE A O 1
ATOM 1625 N N . ASN A 1 205 ? -18.348 33.723 51.491 1.00 47.41 205 ASN A N 1
ATOM 1626 C CA . ASN A 1 205 ? -19.574 34.536 51.472 1.00 47.41 205 ASN A CA 1
ATOM 1627 C C . ASN A 1 205 ? -19.926 35.156 52.842 1.00 47.41 205 ASN A C 1
ATOM 1629 O O . ASN A 1 205 ? -21.013 35.709 52.997 1.00 47.41 205 ASN A O 1
ATOM 1633 N N . GLY A 1 206 ? -19.047 35.013 53.840 1.00 54.16 206 GLY A N 1
ATOM 1634 C CA . GLY A 1 206 ? -19.249 35.475 55.218 1.00 54.16 206 GLY A CA 1
ATOM 1635 C C . GLY A 1 206 ? -18.305 36.594 55.677 1.00 54.16 206 GLY A C 1
ATOM 1636 O O . GLY A 1 206 ? -18.180 36.786 56.885 1.00 54.16 206 GLY A O 1
ATOM 1637 N N . VAL A 1 207 ? -17.636 37.295 54.753 1.00 46.12 207 VAL A N 1
ATOM 1638 C CA . VAL A 1 207 ? -16.827 38.503 55.021 1.00 46.12 207 VAL A CA 1
ATOM 1639 C C . VAL A 1 207 ? -17.395 39.678 54.240 1.00 46.12 207 VAL A C 1
ATOM 1641 O O . VAL A 1 207 ? -17.696 39.478 53.043 1.00 46.12 207 VAL A O 1
#

Foldseek 3Di:
DVVVVVCVVVPVVVVDDLLVLLLVLLVLQLVLLVLQAQDQPADDAWDEDEPVVCVPDDPCPVDPRGHYVVQAVCRRSGHDHDPVSNVVSVCCNVVPSVVSNVVSVLVLLCQACDPPPSVVVVVVVVVVVVVCVVVLCVVLVVCCSHPNPNVSSVVSSVVSVVVSVVSVVCVVVSDGPPDDPPPCDDDDDPDDVVVVVVVVVVVVVPD

Nearest PDB structures (foldseek):
  4uvm-assembly1_A  TM=6.318E-01  e=1.951E-01  Shewanella oneidensis MR-1
  6e9n-assembly2_B  TM=7.885E-01  e=7.260E+00  Escherichia coli

Secondary structure (DSSP, 8-state):
-HHHHHHHHTTHHHHS-HHHHHHHHHHHHHHHHHHHS--TTS-----EE-HHHHHHH----S---SEETTT-TTGGGPPP--HHHHHHHHHHIIIIIHHHHHHHHHHHHHHHHTTS-HHHHHHHHHHHHHHHHHHHHHHHHHHHHHHHHHHHHHHHHHHHHHHHHHHHHGGGT------------------THHHHHHHHHHHHT--

Sequence (207 aa):
MAFYIVYVFFKLERFISSRIACMFSLASLILFHLITYSWPFIPGHVAMHNSTTLDTNATVNEDNVGCDTDKFDWCDDLRPVNVYLYYTMYIITIGIAYPMLNITVATLLSKILGPRPQGTQQGIFQASGSFSRVIGPIGVSTLYVAFGPRMAWNLEIIVIAVTLVSWIVCYKRMVPLKMPIRTETSSESEGPVQTEVNRRQSIFNGV